Protein AF-A0A7C0Y155-F1 (afdb_monomer_lite)

Foldseek 3Di:
DVVVVVVVVVVPPPPPDPPDPPADDPLVLVVCVLAVADAEDFDFFPDLLSVLVSVLVVLLSVQRYHHDQQAYEYTEALVGGVVCVVCVVVVVDDRVSLQAQYWDDDPRYIYGGHHSVHSVVVVVSSVVPDDDDPVVVVVVVVCVVVVVVVVCVVCVVPVVCVVVVVVVVVVVVVVVVVPVPPPQPPLVVLSVLCSCLSSVHPPDPSSVVSVVVCVVPPDHCVSVVVND

Organism: Thermococcus litoralis (NCBI:txid2265)

pLDDT: mean 70.91, std 18.96, range [29.98, 97.25]

Sequence (228 aa):
MKKFLIIMLFLMLPLASASQLEFYPNKNAFEEFLSDGRTYYVISGESEYSQAWGWYVDEKLSRFKDRGSEVLVLVGNVYDNPEMKKLWNLTGLPPEVSLKPSIIVLNEVVFFTGDEKSIYLIEKAFSPYYRFRSGEIYILLSVGIFLPLFFAFLFSRHGTYAHFFYLLVVSLFALWILNSIPFTIEESFLRTTFQNALLGSKDSLLSFALSSYFHLYSPTEEALLVLH

Secondary structure (DSSP, 8-state):
-HHHHHHHHHTTS--------S-EE-HHHHHHHHHS---EEEEE-SSHHHHHHHHHHHHHHTTTS-BSSSEEEEEE-TTT-HHHHHHGGGGT--GGGGGS-EEEEETTEEEEE--TTTGGGGGGGTGGG----HHHHHHHHHHHHHHHHHHHHHHHT-GGGHHHHHHHHHHHHHHHHHTTS-----HHHHHHHHHHHHTT--SSHHHHHHHHHHHHS---HHHHHTT-

Structure (mmCIF, N/CA/C/O backbone):
data_AF-A0A7C0Y155-F1
#
_entry.id   AF-A0A7C0Y155-F1
#
loop_
_atom_site.group_PDB
_atom_site.id
_atom_site.type_symbol
_atom_site.label_atom_id
_atom_site.label_alt_id
_atom_site.label_comp_id
_atom_site.label_asym_id
_atom_site.label_entity_id
_atom_site.label_seq_id
_atom_site.pdbx_PDB_ins_code
_atom_site.Cartn_x
_atom_site.Cartn_y
_atom_site.Cartn_z
_atom_site.occupancy
_atom_site.B_iso_or_equiv
_atom_site.auth_seq_id
_atom_site.auth_comp_id
_atom_site.auth_asym_id
_atom_site.auth_atom_id
_atom_site.pdbx_PDB_model_num
ATOM 1 N N . MET A 1 1 ? -25.753 -24.969 40.602 1.00 45.19 1 MET A N 1
ATOM 2 C CA . MET A 1 1 ? -24.815 -25.319 39.506 1.00 45.19 1 MET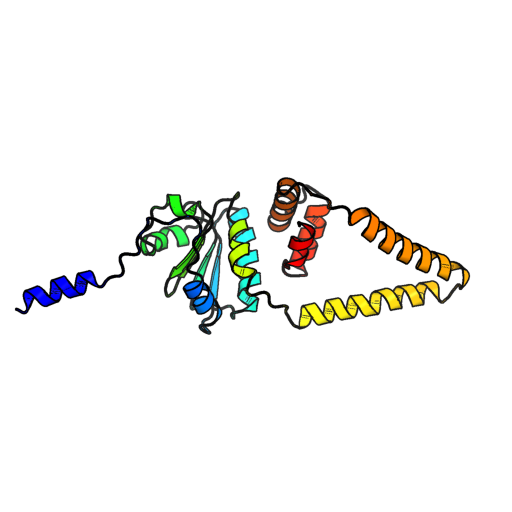 A CA 1
ATOM 3 C C . MET A 1 1 ? -25.004 -24.510 38.215 1.00 45.19 1 MET A C 1
ATOM 5 O O . MET A 1 1 ? -24.023 -24.319 37.520 1.00 45.19 1 MET A O 1
ATOM 9 N N . LYS A 1 2 ? -26.185 -23.942 37.902 1.00 45.41 2 LYS A N 1
ATOM 10 C CA . LYS A 1 2 ? -26.381 -23.119 36.681 1.00 45.41 2 LYS A CA 1
ATOM 11 C C . LYS A 1 2 ? -25.655 -21.756 36.669 1.00 45.41 2 LYS A C 1
ATOM 13 O O . LYS A 1 2 ? -25.303 -21.275 35.604 1.00 45.41 2 LYS A O 1
ATOM 18 N N . LYS A 1 3 ? -25.377 -21.152 37.835 1.00 46.12 3 LYS A N 1
ATOM 19 C CA . LYS A 1 3 ? -24.685 -19.846 37.926 1.00 46.12 3 LYS A CA 1
ATOM 20 C C . LYS A 1 3 ? -23.166 -19.915 37.696 1.00 46.12 3 LYS A C 1
ATOM 22 O O . LYS A 1 3 ? -22.572 -18.911 37.336 1.00 46.12 3 LYS A O 1
ATOM 27 N N . PHE A 1 4 ? -22.556 -21.093 37.851 1.00 48.94 4 PHE A N 1
ATOM 28 C CA . PHE A 1 4 ? -21.117 -21.285 37.621 1.00 48.94 4 PHE A CA 1
ATOM 29 C C . PHE A 1 4 ? -20.768 -21.398 36.129 1.00 48.94 4 PHE A C 1
ATOM 31 O O . PHE A 1 4 ? -19.675 -21.032 35.714 1.00 48.94 4 PHE A O 1
ATOM 38 N N . LEU A 1 5 ? -21.725 -21.846 35.311 1.00 46.00 5 LEU A N 1
ATOM 39 C CA . LEU A 1 5 ? -21.521 -22.081 33.882 1.00 46.00 5 LEU A CA 1
ATOM 40 C C . LEU A 1 5 ? -21.518 -20.775 33.064 1.00 46.00 5 LEU A C 1
ATOM 42 O O . LEU A 1 5 ? -20.860 -20.695 32.036 1.00 46.00 5 LEU A O 1
ATOM 46 N N . ILE A 1 6 ? -22.184 -19.725 33.561 1.00 52.91 6 ILE A N 1
ATOM 47 C CA . ILE A 1 6 ? -22.239 -18.406 32.905 1.00 52.91 6 ILE A CA 1
ATOM 48 C C . ILE A 1 6 ? -20.932 -17.622 33.109 1.00 52.91 6 ILE A C 1
ATOM 50 O O . ILE A 1 6 ? -20.483 -16.935 32.198 1.00 52.91 6 ILE A O 1
ATOM 54 N N . ILE A 1 7 ? -20.279 -17.768 34.267 1.00 49.78 7 ILE A N 1
ATOM 55 C CA . ILE A 1 7 ? -18.991 -17.107 34.548 1.00 49.78 7 ILE A CA 1
ATOM 56 C C . ILE A 1 7 ? -17.854 -17.765 33.753 1.00 49.78 7 ILE A C 1
ATOM 58 O O . ILE A 1 7 ? -16.959 -17.075 33.276 1.00 49.78 7 ILE A O 1
ATOM 62 N N . MET A 1 8 ? -17.918 -19.083 33.533 1.00 45.25 8 MET A N 1
ATOM 63 C CA . MET A 1 8 ? -16.922 -19.782 32.718 1.00 45.25 8 MET A CA 1
ATOM 64 C C . MET A 1 8 ? -17.053 -19.464 31.214 1.00 45.25 8 MET A C 1
ATOM 66 O O . MET A 1 8 ? -16.053 -19.469 30.502 1.00 45.25 8 MET A O 1
ATOM 70 N N . LEU A 1 9 ? -18.257 -19.119 30.737 1.00 42.84 9 LEU A N 1
ATOM 71 C CA . LEU A 1 9 ? -18.494 -18.735 29.340 1.00 42.84 9 LEU A CA 1
ATOM 72 C C . LEU A 1 9 ? -17.942 -17.333 29.005 1.00 42.84 9 LEU A C 1
ATOM 74 O O . LEU A 1 9 ? -17.545 -17.093 27.871 1.00 42.84 9 LEU A O 1
ATOM 78 N N . PHE A 1 10 ? -17.836 -16.433 29.992 1.00 43.81 10 PHE A N 1
ATOM 79 C CA . PHE A 1 10 ? -17.205 -15.113 29.820 1.00 43.81 10 PHE A CA 1
ATOM 80 C C . PHE A 1 10 ? -15.666 -15.146 29.853 1.00 43.81 10 PHE A C 1
ATOM 82 O O . PHE A 1 10 ? -15.026 -14.191 29.423 1.00 43.81 10 PHE A O 1
ATOM 89 N N . LEU A 1 11 ? -15.067 -16.250 30.313 1.00 43.50 11 LEU A N 1
ATOM 90 C CA . LEU A 1 11 ? -13.612 -16.463 30.368 1.00 43.50 11 LEU A CA 1
ATOM 91 C C . LEU A 1 11 ? -13.034 -17.121 29.102 1.00 43.50 11 LEU A C 1
ATOM 93 O O . LEU A 1 11 ? -11.832 -17.351 29.030 1.00 43.50 11 LEU A O 1
ATOM 97 N N . MET A 1 12 ? -13.880 -17.411 28.109 1.00 36.62 12 MET A N 1
ATOM 98 C CA . MET A 1 12 ? -13.493 -17.938 26.791 1.00 36.62 12 MET A CA 1
ATOM 99 C C . MET A 1 12 ? -13.429 -16.853 25.704 1.00 36.62 12 MET A C 1
ATOM 101 O O . MET A 1 12 ? -13.212 -17.167 24.536 1.00 36.62 12 MET A O 1
ATOM 105 N N . LEU A 1 13 ? -13.596 -15.575 26.064 1.00 40.59 13 LEU A N 1
ATOM 106 C CA . LEU A 1 13 ? -13.178 -14.487 25.183 1.00 40.59 13 LEU A CA 1
ATOM 107 C C . LEU A 1 13 ? -11.647 -14.522 25.110 1.00 40.59 13 LEU A C 1
ATOM 109 O O . LEU A 1 13 ? -11.009 -14.529 26.166 1.00 40.59 13 LEU A O 1
ATOM 113 N N . PRO A 1 14 ? -11.035 -14.563 23.915 1.00 37.56 14 PRO A N 1
ATOM 114 C CA . PRO A 1 14 ? -9.593 -14.478 23.813 1.00 37.56 14 PRO A CA 1
ATOM 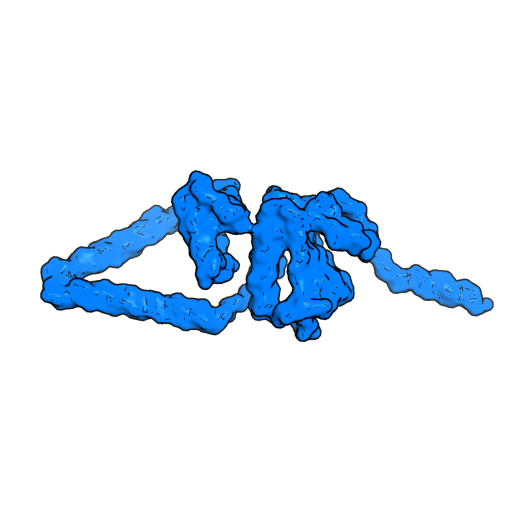115 C C . PRO A 1 14 ? -9.184 -13.098 24.332 1.00 37.56 14 PRO A C 1
ATOM 117 O O . PRO A 1 14 ? -9.344 -12.090 23.648 1.00 37.56 14 PRO A O 1
ATOM 120 N N . LEU A 1 15 ? -8.669 -13.045 25.564 1.00 34.38 15 LEU A N 1
ATOM 121 C CA . LEU A 1 15 ? -7.857 -11.925 26.011 1.00 34.38 15 LEU A CA 1
ATOM 122 C C . LEU A 1 15 ? -6.583 -11.970 25.168 1.00 34.38 15 LEU A C 1
ATOM 124 O O . LEU A 1 15 ? -5.610 -12.636 25.523 1.00 34.38 15 LEU A O 1
ATOM 128 N N . ALA A 1 16 ? -6.625 -11.318 24.007 1.00 37.19 16 ALA A N 1
ATOM 129 C CA . ALA A 1 16 ? -5.446 -11.050 23.208 1.00 37.19 16 ALA A CA 1
ATOM 130 C C . ALA A 1 16 ? -4.465 -10.275 24.098 1.00 37.19 16 ALA A C 1
ATOM 132 O O . ALA A 1 16 ? -4.707 -9.136 24.496 1.00 37.19 16 ALA A O 1
ATOM 133 N N . SER A 1 17 ? -3.403 -10.963 24.506 1.00 33.50 17 SER A N 1
ATOM 134 C CA . SER A 1 17 ? -2.415 -10.449 25.441 1.00 33.50 17 SER A CA 1
ATOM 135 C C . SER A 1 17 ? -1.587 -9.366 24.748 1.00 33.50 17 SER A C 1
ATOM 137 O O . SER A 1 17 ? -0.841 -9.633 23.808 1.00 33.50 17 SER A O 1
ATOM 139 N N . ALA A 1 18 ? -1.744 -8.127 25.209 1.00 41.94 18 ALA A N 1
ATOM 140 C CA . ALA A 1 18 ? -1.172 -6.911 24.634 1.00 41.94 18 ALA A CA 1
ATOM 141 C C . ALA A 1 18 ? 0.311 -6.664 24.999 1.00 41.94 18 ALA A C 1
ATOM 143 O O . ALA A 1 18 ? 0.750 -5.517 25.033 1.00 41.94 18 ALA A O 1
ATOM 144 N N . SER A 1 19 ? 1.105 -7.701 25.299 1.00 30.66 19 SER A N 1
ATOM 145 C CA . SER A 1 19 ? 2.463 -7.527 25.852 1.00 30.66 19 SER A CA 1
ATOM 146 C C . SER A 1 19 ? 3.628 -7.913 24.929 1.00 30.66 19 SER A C 1
ATOM 148 O O . SER A 1 19 ? 4.759 -7.989 25.400 1.00 30.66 19 SER A O 1
ATOM 150 N N . GLN A 1 20 ? 3.403 -8.141 23.634 1.00 29.98 20 GLN A N 1
ATOM 151 C CA . GLN A 1 20 ? 4.473 -8.377 22.648 1.00 29.98 20 GLN A CA 1
ATOM 152 C C . GLN A 1 20 ? 4.175 -7.595 21.362 1.00 29.98 20 GLN A C 1
ATOM 154 O O . GLN A 1 20 ? 3.675 -8.129 20.380 1.00 29.98 20 GLN A O 1
ATOM 159 N N . LEU A 1 21 ? 4.419 -6.285 21.398 1.00 41.06 21 LEU A N 1
ATOM 160 C CA . LEU A 1 21 ? 4.163 -5.350 20.297 1.00 41.06 21 LEU A CA 1
ATOM 161 C C . LEU A 1 21 ? 5.499 -4.916 19.681 1.00 41.06 21 LEU A C 1
ATOM 163 O O . LEU A 1 21 ? 5.958 -3.798 19.905 1.00 41.06 21 LEU A O 1
ATOM 167 N N . GLU A 1 22 ? 6.133 -5.826 18.936 1.00 38.94 22 GLU A N 1
ATOM 168 C CA . GLU A 1 22 ? 7.321 -5.506 18.122 1.00 38.94 22 GLU A CA 1
ATOM 169 C C . GLU A 1 22 ? 7.070 -5.605 16.607 1.00 38.94 22 GLU A C 1
ATOM 171 O O . GLU A 1 22 ? 7.754 -4.933 15.845 1.00 38.94 22 GLU A O 1
ATOM 176 N N . PHE A 1 23 ? 6.032 -6.316 16.154 1.00 44.28 23 PHE A N 1
ATOM 177 C CA . PHE A 1 23 ? 5.522 -6.250 14.778 1.00 44.28 23 PHE A CA 1
ATOM 178 C C . PHE A 1 23 ? 4.156 -6.961 14.724 1.00 44.28 23 PHE A C 1
ATOM 180 O O . PHE A 1 23 ? 4.081 -8.157 14.992 1.00 44.28 23 PHE A O 1
ATOM 187 N N . TYR A 1 24 ? 3.069 -6.238 14.432 1.00 53.84 24 TYR A N 1
ATOM 188 C CA . TYR A 1 24 ? 1.741 -6.810 14.147 1.00 53.84 24 TYR A CA 1
ATOM 189 C C . TYR A 1 24 ? 1.597 -6.854 12.619 1.00 53.84 24 TYR A C 1
ATOM 191 O O . TYR A 1 24 ? 1.420 -5.813 11.994 1.00 53.84 24 TYR A O 1
ATOM 199 N N . PRO A 1 25 ? 1.761 -8.025 11.993 1.00 56.97 25 PRO A N 1
ATOM 200 C CA . PRO A 1 25 ? 0.580 -8.817 11.684 1.00 56.97 25 PRO A CA 1
ATOM 201 C C . PRO A 1 25 ? 0.583 -10.155 12.414 1.00 56.97 25 PRO A C 1
ATOM 203 O O . PRO A 1 25 ? 1.598 -10.848 12.479 1.00 56.97 25 PRO A O 1
ATOM 206 N N . ASN A 1 26 ? -0.602 -10.598 12.839 1.00 70.31 26 ASN A N 1
ATOM 207 C CA . ASN A 1 26 ? -0.852 -12.033 12.899 1.00 70.31 26 ASN A CA 1
ATOM 208 C C . ASN A 1 26 ? -0.801 -12.542 11.451 1.00 70.31 26 ASN A C 1
ATOM 210 O O . ASN A 1 26 ? -1.777 -12.413 10.714 1.00 70.31 26 ASN A O 1
ATOM 214 N N . LYS A 1 27 ? 0.367 -13.048 11.036 1.00 75.69 27 LYS A N 1
ATOM 215 C CA . LYS A 1 27 ? 0.636 -13.478 9.658 1.00 75.69 27 LYS A CA 1
ATOM 216 C C . LYS A 1 27 ? -0.459 -14.405 9.130 1.00 75.69 27 LYS A C 1
ATOM 218 O O . LYS A 1 27 ? -0.922 -14.207 8.016 1.00 75.69 27 LYS A O 1
ATOM 223 N N . ASN A 1 28 ? -0.938 -15.327 9.964 1.00 80.31 28 ASN A N 1
ATOM 224 C CA . ASN A 1 28 ? -1.999 -16.263 9.597 1.00 80.31 28 ASN A CA 1
ATOM 225 C C . ASN A 1 28 ? -3.329 -15.543 9.327 1.00 80.31 28 ASN A C 1
ATOM 227 O O . ASN A 1 28 ? -4.000 -15.854 8.352 1.00 80.31 28 ASN A O 1
ATOM 231 N N . ALA A 1 29 ? -3.693 -14.555 10.151 1.00 83.94 29 ALA A N 1
ATOM 232 C CA . ALA A 1 29 ? -4.915 -13.775 9.941 1.00 83.94 29 ALA A CA 1
ATOM 233 C C . ALA A 1 29 ? -4.835 -12.913 8.671 1.00 83.94 29 ALA A C 1
ATOM 235 O O . ALA A 1 29 ? -5.832 -12.724 7.979 1.00 83.94 29 ALA A O 1
ATOM 236 N N . PHE A 1 30 ? -3.646 -12.400 8.345 1.00 87.69 30 PHE A N 1
ATOM 237 C CA . PHE A 1 30 ? -3.432 -11.663 7.104 1.00 87.69 30 PHE A CA 1
ATOM 238 C C . PHE A 1 30 ? -3.477 -12.579 5.874 1.00 87.69 30 PHE A C 1
ATOM 240 O O . PHE A 1 30 ? -4.131 -12.241 4.894 1.00 87.69 30 PHE A O 1
ATOM 247 N N . GLU A 1 31 ? -2.869 -13.765 5.938 1.00 88.12 31 GLU A N 1
ATOM 248 C CA . GLU A 1 31 ? -2.974 -14.794 4.891 1.00 88.12 31 GLU A CA 1
ATOM 249 C C . GLU A 1 31 ? -4.419 -15.237 4.647 1.00 88.12 31 GLU A C 1
ATOM 251 O O . GLU A 1 31 ? -4.852 -15.358 3.498 1.00 88.12 31 GLU A O 1
ATOM 256 N N . GLU A 1 32 ? -5.178 -15.450 5.721 1.00 87.75 32 GLU A N 1
ATOM 257 C CA . GLU A 1 32 ? -6.599 -15.779 5.649 1.00 87.75 32 GLU A CA 1
ATOM 258 C C . GLU A 1 32 ? -7.380 -14.641 4.988 1.00 87.75 32 GLU A C 1
ATOM 260 O O . GLU A 1 32 ? -8.088 -14.875 4.011 1.00 87.75 32 GLU A O 1
ATOM 265 N N . PHE A 1 33 ? -7.163 -13.393 5.414 1.00 90.56 33 PHE A N 1
ATOM 266 C CA . PHE A 1 33 ? -7.759 -12.228 4.761 1.00 90.56 33 PHE A CA 1
ATOM 267 C C . PHE A 1 33 ? -7.431 -12.168 3.263 1.00 90.56 33 PHE A C 1
ATOM 269 O O . PHE A 1 33 ? -8.322 -11.917 2.456 1.00 90.56 33 PHE A O 1
ATOM 276 N N . LEU A 1 34 ? -6.191 -12.439 2.849 1.00 90.12 34 LEU A N 1
ATOM 277 C CA . LEU A 1 34 ? -5.823 -12.432 1.430 1.00 90.12 34 LEU A CA 1
ATOM 278 C C . LEU A 1 34 ? -6.507 -13.546 0.617 1.00 90.12 34 LEU A C 1
ATOM 280 O O . LEU A 1 34 ? -6.665 -13.387 -0.592 1.00 90.12 34 LEU A O 1
ATOM 284 N N . SER A 1 35 ? -6.928 -14.646 1.248 1.00 89.31 35 SER A N 1
ATOM 285 C CA . SER A 1 35 ? -7.427 -15.854 0.570 1.00 89.31 35 SER A CA 1
ATOM 286 C C . SER A 1 35 ? -8.915 -16.165 0.777 1.00 89.31 35 SER A C 1
ATOM 288 O O . SER A 1 35 ? -9.449 -17.017 0.071 1.00 89.31 35 SER A O 1
ATOM 290 N N . ASP A 1 36 ? -9.613 -15.453 1.666 1.00 88.00 36 ASP A N 1
ATOM 291 C CA . ASP A 1 36 ? -11.009 -15.732 2.055 1.00 88.00 36 ASP A CA 1
ATOM 292 C C . ASP A 1 36 ? -12.080 -15.491 0.963 1.00 88.00 36 ASP A C 1
ATOM 294 O O . ASP A 1 36 ? -13.266 -15.714 1.199 1.00 88.00 36 ASP A O 1
ATOM 298 N N . GLY A 1 37 ? -11.687 -15.028 -0.229 1.00 88.50 37 GLY A N 1
ATOM 299 C CA . GLY A 1 37 ? -12.584 -14.784 -1.365 1.00 88.50 37 GLY A CA 1
ATOM 300 C C . GLY A 1 37 ? -13.513 -13.571 -1.233 1.00 88.50 37 GLY A C 1
ATOM 301 O O . GLY A 1 37 ? -14.218 -13.258 -2.189 1.00 88.50 37 GLY A O 1
ATOM 302 N N . ARG A 1 38 ? -13.505 -12.865 -0.096 1.00 92.69 38 ARG A N 1
ATOM 303 C CA . ARG A 1 38 ? -14.304 -11.650 0.107 1.00 92.69 38 ARG A CA 1
ATOM 304 C C . ARG A 1 38 ? -13.712 -10.462 -0.640 1.00 92.69 38 ARG A C 1
ATOM 306 O O . ARG A 1 38 ? -12.503 -10.376 -0.857 1.00 92.69 38 ARG A O 1
ATOM 313 N N . THR A 1 39 ? -14.568 -9.521 -0.994 1.00 95.31 39 THR A N 1
ATOM 314 C CA . THR A 1 39 ? -14.213 -8.249 -1.620 1.00 95.31 39 THR A CA 1
ATOM 315 C C . THR A 1 39 ? -13.806 -7.201 -0.584 1.00 95.31 39 THR A C 1
ATOM 317 O O . THR A 1 39 ? -14.174 -7.295 0.588 1.00 95.31 39 THR A O 1
ATOM 320 N N . TYR A 1 40 ? -13.048 -6.182 -0.993 1.00 96.56 40 TYR A N 1
ATOM 321 C CA . TYR A 1 40 ? -12.557 -5.147 -0.073 1.00 96.56 40 TYR A CA 1
ATOM 322 C C . TYR A 1 40 ? -12.794 -3.716 -0.578 1.00 96.56 40 TYR A C 1
ATOM 324 O O . TYR A 1 40 ? -12.885 -3.480 -1.783 1.00 96.56 40 TYR A O 1
ATOM 332 N N . TYR A 1 41 ? -12.842 -2.761 0.352 1.00 96.81 41 TYR A N 1
ATOM 333 C CA . TYR A 1 41 ? -12.908 -1.324 0.082 1.00 96.81 41 TYR A CA 1
ATOM 334 C C . TYR A 1 41 ? -11.891 -0.563 0.934 1.00 96.81 41 TYR A C 1
ATOM 336 O O . TYR A 1 41 ? -11.883 -0.731 2.151 1.00 96.81 41 TYR A O 1
ATOM 344 N N . VAL A 1 42 ? -11.057 0.286 0.325 1.00 96.94 42 VAL A N 1
ATOM 345 C CA . VAL A 1 42 ? -10.036 1.064 1.049 1.00 96.94 42 VAL A CA 1
ATOM 346 C C . VAL A 1 42 ? -10.543 2.465 1.392 1.00 96.94 42 VAL A C 1
ATOM 348 O O . VAL A 1 42 ? -11.025 3.188 0.525 1.00 96.94 42 VAL A O 1
ATOM 351 N N . ILE A 1 43 ? -10.373 2.870 2.652 1.00 97.25 43 ILE A N 1
ATOM 352 C CA . ILE A 1 43 ? -10.543 4.245 3.131 1.00 97.25 43 ILE A CA 1
ATOM 353 C C . ILE A 1 43 ? -9.218 4.727 3.720 1.00 97.25 43 ILE A C 1
ATOM 355 O O . ILE A 1 43 ? -8.774 4.265 4.775 1.00 97.25 43 ILE A O 1
ATOM 359 N N . SER A 1 44 ? -8.602 5.691 3.044 1.00 95.81 44 SER A N 1
ATOM 360 C CA . SER A 1 44 ? -7.434 6.418 3.534 1.00 95.81 44 SER A CA 1
ATOM 361 C C . SER A 1 44 ? -7.808 7.499 4.550 1.00 95.81 44 SER A C 1
ATOM 363 O O . SER A 1 44 ? -8.918 8.031 4.526 1.00 95.81 44 SER A O 1
ATOM 365 N N . GLY A 1 45 ? -6.860 7.846 5.419 1.00 93.81 45 GLY A N 1
ATOM 366 C CA . GLY A 1 45 ? -6.918 9.057 6.238 1.00 93.81 45 GLY A CA 1
ATOM 367 C C . GLY A 1 45 ? -6.834 10.349 5.420 1.00 93.81 45 GLY A C 1
ATOM 368 O O . GLY A 1 45 ? -6.654 10.320 4.200 1.00 93.81 45 GLY A O 1
ATOM 369 N N . GLU A 1 46 ? -7.003 11.482 6.098 1.00 93.06 46 GLU A N 1
ATOM 370 C CA . GLU A 1 46 ? -7.089 12.804 5.469 1.00 93.06 46 GLU A CA 1
ATOM 371 C C . GLU A 1 46 ? -5.726 13.341 5.019 1.00 93.06 46 GLU A C 1
ATOM 373 O O . GLU A 1 46 ? -5.652 14.052 4.017 1.00 93.06 46 GLU A O 1
ATOM 378 N N . SER A 1 47 ? -4.648 12.988 5.718 1.00 88.19 47 SER A N 1
ATOM 379 C CA . SER A 1 47 ? -3.290 13.418 5.394 1.00 88.19 47 SER A CA 1
ATOM 380 C C . SER A 1 47 ? -2.791 12.886 4.051 1.00 88.19 47 SER A C 1
ATOM 382 O O . SER A 1 47 ? -3.148 11.793 3.605 1.00 88.19 47 SER A O 1
ATOM 384 N N . GLU A 1 48 ? -1.878 13.637 3.431 1.00 84.44 48 GLU A N 1
ATOM 385 C CA . GLU A 1 48 ? -1.279 13.265 2.146 1.00 84.44 48 GLU A CA 1
ATOM 386 C C . GLU A 1 48 ? -0.588 11.891 2.204 1.00 84.44 48 GLU A C 1
ATOM 388 O O . GLU A 1 48 ? -0.752 11.081 1.290 1.00 84.44 48 GLU A O 1
ATOM 393 N N . TYR A 1 49 ? 0.118 11.569 3.299 1.00 83.81 49 TYR A N 1
ATOM 394 C CA . TYR A 1 49 ? 0.768 10.260 3.429 1.00 83.81 49 TYR A CA 1
ATOM 395 C C . TYR A 1 49 ? -0.257 9.127 3.543 1.00 83.81 49 TYR A C 1
ATOM 397 O O . TYR A 1 49 ? -0.082 8.094 2.900 1.00 83.81 49 TYR A O 1
ATOM 405 N N . SER A 1 50 ? -1.346 9.297 4.298 1.00 88.38 50 SER A N 1
ATOM 406 C CA . SER A 1 50 ? -2.385 8.268 4.398 1.00 88.38 50 SER A CA 1
ATOM 407 C C . SER A 1 50 ? -3.114 8.053 3.078 1.00 88.38 50 SER A C 1
ATOM 409 O O . SER A 1 50 ? -3.466 6.916 2.768 1.00 88.38 50 SER A O 1
ATOM 411 N N . GLN A 1 51 ? -3.315 9.104 2.281 1.00 90.19 51 GLN A N 1
ATOM 412 C CA . GLN A 1 51 ? -3.881 8.994 0.933 1.00 90.19 51 GLN A CA 1
ATOM 413 C C . GLN A 1 51 ? -2.949 8.226 -0.007 1.00 90.19 51 GLN A C 1
ATOM 415 O O . GLN A 1 51 ? -3.376 7.273 -0.661 1.00 90.19 51 GLN A O 1
ATOM 420 N N . ALA A 1 52 ? -1.663 8.581 -0.018 1.00 84.00 52 ALA A N 1
ATOM 421 C CA . ALA A 1 52 ? -0.649 7.904 -0.818 1.00 84.00 52 ALA A CA 1
ATOM 422 C C . ALA A 1 52 ? -0.531 6.412 -0.459 1.00 84.00 52 ALA A C 1
ATOM 424 O O . ALA A 1 52 ? -0.528 5.546 -1.338 1.00 84.00 52 ALA A O 1
ATOM 425 N N . TRP A 1 53 ? -0.505 6.093 0.838 1.00 87.50 53 TRP A N 1
ATOM 426 C CA . TRP A 1 53 ? -0.482 4.709 1.311 1.00 87.50 53 TRP A CA 1
ATOM 427 C C . TRP A 1 53 ? -1.807 3.985 1.097 1.00 87.50 53 TRP A C 1
ATOM 429 O O . TRP A 1 53 ? -1.796 2.789 0.821 1.00 87.50 53 TRP A O 1
ATOM 439 N N . GLY A 1 54 ? -2.938 4.686 1.158 1.00 91.50 54 GLY A N 1
ATOM 440 C CA . GLY A 1 54 ? -4.242 4.138 0.796 1.00 91.50 54 GLY A CA 1
ATOM 441 C C . GLY A 1 54 ? -4.265 3.651 -0.646 1.00 91.50 54 GLY A C 1
ATOM 442 O O . GLY A 1 54 ? -4.661 2.517 -0.908 1.00 91.50 54 GLY A O 1
ATOM 443 N N . TRP A 1 55 ? -3.755 4.468 -1.567 1.00 87.38 55 TRP A N 1
ATOM 444 C CA . TRP A 1 55 ? -3.624 4.080 -2.966 1.00 87.38 55 TRP A CA 1
ATOM 445 C C . TRP A 1 55 ? -2.662 2.901 -3.160 1.00 87.38 55 TRP A C 1
ATOM 447 O O . TRP A 1 55 ? -3.008 1.937 -3.841 1.00 87.38 55 TRP A O 1
ATOM 457 N N . TYR A 1 56 ? -1.493 2.921 -2.510 1.00 85.62 56 TYR A N 1
ATOM 458 C CA . TYR A 1 56 ? -0.548 1.801 -2.556 1.00 85.62 56 TYR A CA 1
ATOM 459 C C . TYR A 1 56 ? -1.177 0.489 -2.062 1.00 85.62 56 TYR A C 1
ATOM 461 O O . TYR A 1 56 ? -1.069 -0.543 -2.725 1.00 85.62 56 TYR A O 1
ATOM 469 N N . VAL A 1 57 ? -1.842 0.522 -0.903 1.00 90.88 57 VAL A N 1
ATOM 470 C CA . VAL A 1 57 ? -2.488 -0.652 -0.302 1.00 90.88 57 VAL A CA 1
ATOM 471 C C . VAL A 1 57 ? -3.606 -1.166 -1.203 1.00 90.88 57 VAL A C 1
ATOM 473 O O . VAL A 1 57 ? -3.687 -2.373 -1.416 1.00 90.88 57 VAL A O 1
ATOM 476 N N . ASP A 1 58 ? -4.426 -0.282 -1.774 1.00 92.50 58 ASP A N 1
ATOM 477 C CA . ASP A 1 58 ? -5.463 -0.669 -2.732 1.00 92.50 58 ASP A CA 1
ATOM 478 C C . ASP A 1 58 ? -4.868 -1.370 -3.961 1.00 92.50 58 ASP A C 1
ATOM 480 O O . ASP A 1 58 ? -5.284 -2.471 -4.320 1.00 92.50 58 ASP A O 1
ATOM 484 N N . GLU A 1 59 ? -3.833 -0.795 -4.570 1.00 84.25 59 GLU A N 1
ATOM 485 C CA . GLU A 1 59 ? -3.167 -1.404 -5.722 1.00 84.25 59 GLU A CA 1
ATOM 486 C C . GLU A 1 59 ? -2.556 -2.772 -5.385 1.00 84.25 59 GLU A C 1
ATOM 488 O O . GLU A 1 59 ? -2.695 -3.718 -6.167 1.00 84.25 59 GLU A O 1
ATOM 493 N N . LYS A 1 60 ? -1.940 -2.930 -4.207 1.00 84.75 60 LYS A N 1
ATOM 494 C CA . LYS A 1 60 ? -1.405 -4.227 -3.765 1.00 84.75 60 LYS A CA 1
ATOM 495 C C . LYS A 1 60 ? -2.508 -5.249 -3.506 1.00 84.75 60 LYS A C 1
ATOM 497 O O . LYS A 1 60 ? -2.390 -6.382 -3.969 1.00 84.75 60 LYS A O 1
ATOM 502 N N . LEU A 1 61 ? -3.576 -4.875 -2.804 1.00 90.19 61 LEU A N 1
ATOM 503 C CA . LEU A 1 61 ? -4.681 -5.783 -2.479 1.00 90.19 61 LEU A CA 1
ATOM 504 C C . LEU A 1 61 ? -5.444 -6.243 -3.720 1.00 90.19 61 LEU A C 1
ATOM 506 O O . LEU A 1 61 ? -5.823 -7.414 -3.787 1.00 90.19 61 LEU A O 1
ATOM 510 N N . SER A 1 62 ? -5.566 -5.384 -4.735 1.00 89.12 62 SER A N 1
ATOM 511 C CA . SER A 1 62 ? -6.238 -5.704 -6.002 1.00 89.12 62 SER A CA 1
ATOM 512 C C . SER A 1 62 ? -5.618 -6.892 -6.757 1.00 89.12 62 SER A C 1
ATOM 514 O O . SER A 1 62 ? -6.232 -7.458 -7.661 1.00 89.12 62 SER A O 1
ATOM 516 N N . ARG A 1 63 ? -4.394 -7.298 -6.389 1.00 83.19 63 ARG A N 1
ATOM 517 C CA . ARG A 1 63 ? -3.702 -8.475 -6.941 1.00 83.19 63 ARG A CA 1
ATOM 518 C C . ARG A 1 63 ? -4.158 -9.796 -6.320 1.00 83.19 63 ARG A C 1
ATOM 520 O O . ARG A 1 63 ? -3.913 -10.856 -6.897 1.00 83.19 63 ARG A O 1
ATOM 527 N N . PHE A 1 64 ? -4.776 -9.740 -5.144 1.00 85.81 64 PHE A N 1
ATOM 528 C CA . PHE A 1 64 ? -5.190 -10.907 -4.362 1.00 85.81 64 PHE A CA 1
ATOM 529 C C . PHE A 1 64 ? -6.707 -11.022 -4.248 1.00 85.81 64 PHE A C 1
ATOM 531 O O . PHE A 1 64 ? -7.224 -12.134 -4.169 1.00 85.81 64 PHE A O 1
ATOM 538 N N . LYS A 1 65 ? -7.406 -9.885 -4.227 1.00 90.88 65 LYS A N 1
ATOM 539 C CA . LYS A 1 65 ? -8.836 -9.790 -3.942 1.00 90.88 65 LYS A CA 1
ATOM 540 C C . LYS A 1 65 ? -9.497 -8.804 -4.897 1.00 90.88 65 LYS A C 1
ATOM 542 O O . LYS A 1 65 ? -8.871 -7.836 -5.324 1.00 90.88 65 LYS A O 1
ATOM 547 N N . ASP A 1 66 ? -10.776 -9.018 -5.178 1.00 91.75 66 ASP A N 1
ATOM 548 C CA . ASP A 1 66 ? -11.568 -8.074 -5.961 1.00 91.75 66 ASP A CA 1
ATOM 549 C C . ASP A 1 66 ? -12.018 -6.883 -5.100 1.00 91.75 66 ASP A C 1
ATOM 551 O O . ASP A 1 66 ? -12.329 -7.017 -3.910 1.00 91.75 66 ASP A O 1
ATOM 555 N N . ARG A 1 67 ? -12.075 -5.697 -5.713 1.00 94.31 67 ARG A N 1
ATOM 556 C CA . ARG A 1 67 ? -12.633 -4.491 -5.084 1.00 94.31 67 ARG A CA 1
ATOM 557 C C . ARG A 1 67 ? -14.155 -4.644 -4.935 1.00 94.31 67 ARG A C 1
ATOM 559 O O . ARG A 1 67 ? -14.829 -5.051 -5.879 1.00 94.31 67 ARG A O 1
ATOM 566 N N . GLY A 1 68 ? -14.700 -4.289 -3.775 1.00 93.38 68 GLY A N 1
ATOM 567 C CA . GLY A 1 68 ? -16.127 -4.372 -3.445 1.00 93.38 68 GLY A CA 1
ATOM 568 C C . GLY A 1 68 ? -16.429 -3.679 -2.120 1.00 93.38 68 GLY A C 1
ATOM 569 O O . GLY A 1 68 ? -15.940 -2.577 -1.910 1.00 93.38 68 GLY A O 1
ATOM 570 N N . SER A 1 69 ? -17.250 -4.270 -1.247 1.00 92.75 69 SER A N 1
ATOM 571 C CA . SER A 1 69 ? -17.702 -3.604 -0.008 1.00 92.75 69 SER A CA 1
ATOM 572 C C . SER A 1 69 ? -17.856 -4.527 1.205 1.00 92.75 69 SER A C 1
ATOM 574 O O . SER A 1 69 ? -18.488 -4.132 2.181 1.00 92.75 69 SER A O 1
ATOM 576 N N . GLU A 1 70 ? -17.342 -5.758 1.150 1.00 92.75 70 GLU A N 1
ATOM 577 C CA . GLU A 1 70 ? -17.519 -6.738 2.235 1.00 92.75 70 GLU A CA 1
ATOM 578 C C . GLU A 1 70 ? -16.520 -6.551 3.382 1.00 92.75 70 GLU A C 1
ATOM 580 O O . GLU A 1 70 ? -16.884 -6.737 4.541 1.00 92.75 70 GLU A O 1
ATOM 585 N N . VAL A 1 71 ? -15.273 -6.177 3.077 1.00 94.56 71 VAL A N 1
ATOM 586 C CA . VAL A 1 71 ? -14.237 -5.894 4.078 1.00 94.56 71 VAL A CA 1
ATOM 587 C C . VAL A 1 71 ? -13.761 -4.454 3.957 1.00 94.56 71 VAL A C 1
ATOM 589 O O . VAL A 1 71 ? -13.317 -4.014 2.896 1.00 94.56 71 VAL A O 1
ATOM 592 N N . LEU A 1 72 ? -13.808 -3.725 5.067 1.00 96.69 72 LEU A N 1
ATOM 593 C CA . LEU A 1 72 ? -13.340 -2.350 5.135 1.00 96.69 72 LEU A CA 1
ATOM 594 C C . LEU A 1 72 ? -11.846 -2.303 5.463 1.00 96.69 72 LEU A C 1
ATOM 596 O O . LEU A 1 72 ? -11.421 -2.781 6.508 1.00 96.69 72 LEU A O 1
ATOM 600 N N . VAL A 1 73 ? -11.040 -1.696 4.603 1.00 97.06 73 VAL A N 1
ATOM 601 C CA . VAL A 1 73 ? -9.595 -1.547 4.790 1.00 97.06 73 VAL A CA 1
ATOM 602 C C . VAL A 1 73 ? -9.287 -0.092 5.119 1.00 97.06 73 VAL A C 1
ATOM 604 O O . VAL A 1 73 ? -9.481 0.795 4.296 1.00 97.06 73 VAL A O 1
ATOM 607 N N . LEU A 1 74 ? -8.813 0.171 6.329 1.00 97.25 74 LEU A N 1
ATOM 608 C CA . LEU A 1 74 ? -8.548 1.514 6.836 1.00 97.25 74 LEU A CA 1
ATOM 609 C C . LEU A 1 74 ? -7.046 1.765 6.859 1.00 97.25 74 LEU A C 1
ATOM 611 O O . LEU A 1 74 ? -6.317 1.017 7.506 1.00 97.25 74 LEU A O 1
ATOM 615 N N . VAL A 1 75 ? -6.588 2.820 6.187 1.00 96.38 75 VAL A N 1
ATOM 616 C CA . VAL A 1 75 ? -5.159 3.155 6.071 1.00 96.38 75 VAL A CA 1
ATOM 617 C C . VAL A 1 75 ? -4.879 4.505 6.732 1.00 96.38 75 VAL A C 1
ATOM 619 O O . VAL A 1 75 ? -5.626 5.462 6.514 1.00 96.38 75 VAL A O 1
ATOM 622 N N . GLY A 1 76 ? -3.831 4.581 7.557 1.00 94.25 76 GLY A N 1
ATOM 623 C CA . GLY A 1 76 ? -3.417 5.797 8.269 1.00 94.25 76 GLY A CA 1
ATOM 624 C C . GLY A 1 76 ? -3.293 5.573 9.775 1.00 94.25 76 GLY A C 1
ATOM 625 O O . GLY A 1 76 ? -2.761 4.564 10.212 1.00 94.25 76 GLY A O 1
ATOM 626 N N . ASN A 1 77 ? -3.794 6.489 10.599 1.00 94.75 77 ASN A N 1
ATOM 627 C CA . ASN A 1 77 ? -3.882 6.286 12.050 1.00 94.75 77 ASN A CA 1
ATOM 628 C C . ASN A 1 77 ? -5.154 6.920 12.626 1.00 94.75 77 ASN A C 1
ATOM 630 O O . ASN A 1 77 ? -5.895 7.611 11.929 1.00 94.75 77 ASN A O 1
ATOM 634 N N . VAL A 1 78 ? -5.414 6.693 13.915 1.00 95.81 78 VAL A N 1
ATOM 635 C CA . VAL A 1 78 ? -6.645 7.131 14.603 1.00 95.81 78 VAL A CA 1
ATOM 636 C C . VAL A 1 78 ? -6.813 8.651 14.629 1.00 95.81 78 VAL A C 1
ATOM 638 O O . VAL A 1 78 ? -7.933 9.151 14.737 1.00 95.81 78 VAL A O 1
ATOM 641 N N . TYR A 1 79 ? -5.715 9.398 14.557 1.00 95.06 79 TYR A N 1
ATOM 642 C CA . TYR A 1 79 ? -5.752 10.857 14.587 1.00 95.06 79 TYR A CA 1
ATOM 643 C C . TYR A 1 79 ? -6.051 11.458 13.211 1.00 95.06 79 TYR A C 1
ATOM 645 O O . TYR A 1 79 ? -6.520 12.589 13.146 1.00 95.06 79 TYR A O 1
ATOM 653 N N . ASP A 1 80 ? -5.820 10.690 12.147 1.00 94.44 80 ASP A N 1
ATOM 654 C CA . ASP A 1 80 ? -5.887 11.140 10.758 1.00 94.44 80 ASP A CA 1
ATOM 655 C C . ASP A 1 80 ? -7.041 10.523 9.952 1.00 94.44 80 ASP A C 1
ATOM 657 O O . ASP A 1 80 ? -7.525 11.107 8.988 1.00 94.44 80 ASP A O 1
ATOM 661 N N . ASN A 1 81 ? -7.502 9.331 10.328 1.00 96.31 81 ASN A N 1
ATOM 662 C CA . ASN A 1 81 ? -8.571 8.621 9.636 1.00 96.31 81 ASN A CA 1
ATOM 663 C C . ASN A 1 81 ? -9.837 8.590 10.521 1.00 96.31 81 ASN A C 1
ATOM 665 O O . ASN A 1 81 ? -9.887 7.837 11.503 1.00 96.31 81 ASN A O 1
ATOM 669 N N . PRO A 1 82 ? -10.880 9.388 10.202 1.00 95.81 82 PRO A N 1
ATOM 670 C CA . PRO A 1 82 ? -12.095 9.467 11.014 1.00 95.81 82 PRO A CA 1
ATOM 671 C C . PRO A 1 82 ? -12.834 8.133 11.157 1.00 95.81 82 PRO A C 1
ATOM 673 O O . PRO A 1 82 ? -13.393 7.854 12.219 1.00 95.81 82 PRO A O 1
ATOM 676 N N . GLU A 1 83 ? -12.830 7.294 10.118 1.00 96.38 83 GLU A N 1
ATOM 677 C CA . GLU A 1 83 ? -13.451 5.966 10.170 1.00 96.38 83 GLU A CA 1
ATOM 678 C C . GLU A 1 83 ? -12.640 5.010 11.044 1.00 96.38 83 GLU A C 1
ATOM 680 O O . GLU A 1 83 ? -13.202 4.306 11.888 1.00 96.38 83 GLU A O 1
ATOM 685 N N . MET A 1 84 ? -11.309 5.069 10.949 1.00 96.06 84 MET A N 1
ATOM 686 C CA . MET A 1 84 ? -10.428 4.343 11.861 1.00 96.06 84 MET A CA 1
ATOM 687 C C . MET A 1 84 ? -10.706 4.730 13.306 1.00 96.06 84 MET A C 1
ATOM 689 O O . MET A 1 84 ? -10.860 3.848 14.142 1.00 96.06 84 MET A O 1
ATOM 693 N N . LYS A 1 85 ? -10.862 6.022 13.606 1.00 95.94 85 LYS A N 1
ATOM 694 C CA . LYS A 1 85 ? -11.172 6.499 14.959 1.00 95.94 85 LYS A CA 1
ATOM 695 C C . LYS A 1 85 ? -12.472 5.929 15.521 1.00 95.94 85 LYS A C 1
ATOM 697 O O . LYS A 1 85 ? -12.518 5.584 16.700 1.00 95.94 85 LYS A O 1
ATOM 702 N N . LYS A 1 86 ? -13.521 5.820 14.701 1.00 95.81 86 LYS A N 1
ATOM 703 C CA . LYS A 1 86 ? -14.812 5.242 15.117 1.00 95.81 86 LYS A CA 1
ATOM 704 C C . LYS A 1 86 ? -14.688 3.752 15.433 1.00 95.81 86 LYS A C 1
ATOM 706 O O . LYS A 1 86 ? -15.287 3.280 16.397 1.00 95.81 86 LYS A O 1
ATOM 711 N N . LEU A 1 87 ? -13.912 3.029 14.629 1.00 94.56 87 LEU A N 1
ATOM 712 C CA . LEU A 1 87 ? -13.800 1.571 14.688 1.00 94.56 87 LEU A CA 1
ATOM 713 C C . LEU A 1 87 ? -12.622 1.083 15.546 1.00 94.56 87 LEU A C 1
ATOM 715 O O . LEU A 1 87 ? -12.559 -0.099 15.876 1.00 94.56 87 LEU A O 1
ATOM 719 N N . TRP A 1 88 ? -11.725 1.974 15.978 1.00 93.81 88 TRP A N 1
ATOM 720 C CA . TRP A 1 88 ? -10.507 1.621 16.715 1.00 93.81 88 TRP A CA 1
ATOM 721 C C . TRP A 1 88 ? -10.782 0.882 18.022 1.00 93.81 88 TRP A C 1
ATOM 723 O O . TRP A 1 88 ? -10.043 -0.031 18.384 1.00 93.81 88 TRP A O 1
ATOM 733 N N . ASN A 1 89 ? -11.881 1.217 18.701 1.00 92.06 89 ASN A N 1
ATOM 734 C CA . ASN A 1 89 ? -12.274 0.568 19.952 1.00 92.06 89 ASN A CA 1
ATOM 735 C C . ASN A 1 89 ? -12.479 -0.952 19.802 1.00 92.06 89 ASN A C 1
ATOM 737 O O . ASN A 1 89 ? -12.363 -1.670 20.791 1.00 92.06 89 ASN A O 1
ATOM 741 N N . LEU A 1 90 ? -12.727 -1.454 18.583 1.00 89.00 90 LEU A N 1
ATOM 742 C CA . LEU A 1 90 ? -12.821 -2.890 18.298 1.00 89.00 90 LEU A CA 1
ATOM 743 C C . LEU A 1 90 ? -11.492 -3.628 18.507 1.00 89.00 90 LEU A C 1
ATOM 745 O O . LEU A 1 90 ? -11.497 -4.822 18.791 1.00 89.00 90 LEU A O 1
ATOM 749 N N . THR A 1 91 ? -10.360 -2.931 18.387 1.00 86.88 91 THR A N 1
ATOM 750 C CA . THR A 1 91 ? -9.026 -3.515 18.592 1.00 86.88 91 THR A CA 1
ATOM 751 C C . THR A 1 91 ? -8.713 -3.763 20.070 1.00 86.88 91 THR A C 1
ATOM 753 O O . THR A 1 91 ? -7.842 -4.569 20.385 1.00 86.88 91 THR A O 1
ATOM 756 N N . GLY A 1 92 ? -9.391 -3.059 20.988 1.00 87.50 92 GLY A N 1
ATOM 757 C CA . GLY A 1 92 ? -9.051 -3.043 22.414 1.00 87.50 92 GLY A CA 1
ATOM 758 C C . GLY A 1 92 ? -7.712 -2.363 22.738 1.00 87.50 92 GLY A C 1
ATOM 759 O O . GLY A 1 92 ? -7.256 -2.442 23.879 1.00 87.50 92 GLY A O 1
ATOM 760 N N . LEU A 1 93 ? -7.074 -1.707 21.761 1.00 88.06 93 LEU A N 1
ATOM 761 C CA . LEU A 1 93 ? -5.764 -1.078 21.906 1.00 88.06 93 LEU A CA 1
ATOM 762 C C . LEU A 1 93 ? -5.877 0.434 22.155 1.00 88.06 93 LEU A C 1
ATOM 764 O O . LEU A 1 93 ? -6.798 1.086 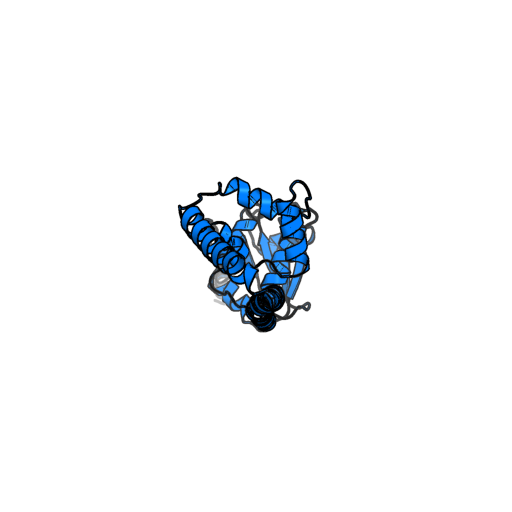21.655 1.00 88.06 93 LEU A O 1
ATOM 768 N N . PRO A 1 94 ? -4.916 1.030 22.880 1.00 90.88 94 PRO A N 1
ATOM 769 C CA . PRO A 1 94 ? -4.858 2.478 23.034 1.00 90.88 94 PRO A CA 1
ATOM 770 C C . PRO A 1 94 ? -4.592 3.184 21.682 1.00 90.88 94 PRO A C 1
ATOM 772 O O . PRO A 1 94 ? -3.861 2.633 20.850 1.00 90.88 94 PRO A O 1
ATOM 775 N N . PRO A 1 95 ? -5.167 4.380 21.425 1.00 91.81 95 PRO A N 1
ATOM 776 C CA . PRO A 1 95 ? -5.005 5.119 20.164 1.00 91.81 95 PRO A CA 1
ATOM 777 C C . PRO A 1 95 ? -3.553 5.364 19.749 1.00 91.81 95 PRO A C 1
ATOM 779 O O . PRO A 1 95 ? -3.240 5.368 18.560 1.00 91.81 95 PRO A O 1
ATOM 782 N N . GLU A 1 96 ? -2.649 5.509 20.715 1.00 91.94 96 GLU A N 1
ATOM 783 C CA . GLU A 1 96 ? -1.225 5.767 20.494 1.00 91.94 96 GLU A CA 1
ATOM 784 C C . GLU A 1 96 ? -0.539 4.611 19.751 1.00 91.94 96 GLU A C 1
ATOM 786 O O . GLU A 1 96 ? 0.467 4.813 19.071 1.00 91.94 96 GLU A O 1
ATOM 791 N N . VAL A 1 97 ? -1.092 3.394 19.831 1.00 89.94 97 VAL A N 1
ATOM 792 C CA . VAL A 1 97 ? -0.576 2.225 19.102 1.00 89.94 97 VAL A CA 1
ATOM 793 C C . VAL A 1 97 ? -0.805 2.361 17.598 1.00 89.94 97 VAL A C 1
ATOM 795 O O . VAL A 1 97 ? 0.001 1.848 16.829 1.00 89.94 97 VAL A O 1
ATOM 798 N N . SER A 1 98 ? -1.820 3.114 17.162 1.00 90.69 98 SER A N 1
ATOM 799 C CA . SER A 1 98 ? -2.075 3.352 15.733 1.00 90.69 98 SER A CA 1
ATOM 800 C C . SER A 1 98 ? -0.975 4.159 15.033 1.00 90.69 98 SER A C 1
ATOM 802 O O . SER A 1 98 ? -0.900 4.159 13.810 1.00 90.69 98 SER A O 1
ATOM 804 N N . LEU A 1 99 ? -0.094 4.827 15.784 1.00 90.69 99 LEU A N 1
ATOM 805 C CA . LEU A 1 99 ? 1.068 5.521 15.220 1.00 90.69 99 LEU A CA 1
ATOM 806 C C . LEU A 1 99 ? 2.191 4.557 14.826 1.00 90.69 99 LEU A C 1
ATOM 808 O O . LEU A 1 99 ? 3.103 4.936 14.096 1.00 90.69 99 LEU A O 1
ATOM 812 N N . LYS A 1 100 ? 2.151 3.315 15.317 1.00 88.88 100 LYS A N 1
ATOM 813 C CA . LYS A 1 100 ? 3.131 2.286 14.978 1.00 88.88 100 LYS A CA 1
ATOM 814 C C . LYS A 1 100 ? 2.696 1.527 13.721 1.00 88.88 100 LYS A C 1
ATOM 816 O O . LYS A 1 100 ? 1.496 1.322 13.519 1.00 88.88 100 LYS A O 1
ATOM 821 N N . PRO A 1 101 ? 3.656 1.062 12.903 1.00 86.50 101 PRO A N 1
ATOM 822 C CA . PRO A 1 101 ? 3.357 0.282 11.715 1.00 86.50 101 PRO A CA 1
ATOM 823 C C . PRO A 1 101 ? 2.755 -1.058 12.120 1.00 86.50 101 PRO A C 1
ATOM 825 O O . PRO A 1 101 ? 3.395 -1.837 12.832 1.00 86.50 101 PRO A O 1
ATOM 828 N N . SER A 1 102 ? 1.511 -1.324 11.731 1.00 86.62 102 SER A N 1
ATOM 829 C CA . SER A 1 102 ? 0.836 -2.584 12.053 1.00 86.62 102 SER A CA 1
ATOM 830 C C . SER A 1 102 ? -0.290 -2.900 11.075 1.00 86.62 102 SER A C 1
ATOM 832 O O . SER A 1 102 ? -0.900 -2.008 10.494 1.00 86.62 102 SER A O 1
ATOM 834 N N . ILE A 1 103 ? -0.579 -4.189 10.921 1.00 89.75 103 ILE A N 1
ATOM 835 C CA . ILE A 1 103 ? -1.739 -4.699 10.199 1.00 89.75 103 ILE A CA 1
ATOM 836 C C . ILE A 1 103 ? -2.593 -5.492 11.184 1.00 89.75 103 ILE A C 1
ATOM 838 O O . ILE A 1 103 ? -2.166 -6.525 11.711 1.00 89.75 103 ILE A O 1
ATOM 842 N N . ILE A 1 104 ? -3.799 -5.001 11.446 1.00 89.88 104 ILE A N 1
ATOM 843 C CA . ILE A 1 104 ? -4.750 -5.618 12.371 1.00 89.88 104 ILE A CA 1
ATOM 844 C C . ILE A 1 104 ? -5.944 -6.096 11.557 1.00 89.88 104 ILE A C 1
ATOM 846 O O . ILE A 1 104 ? -6.708 -5.286 11.043 1.00 89.88 104 ILE A O 1
ATOM 850 N N . VAL A 1 105 ? -6.101 -7.411 11.446 1.00 89.69 105 VAL A N 1
ATOM 851 C CA . VAL A 1 105 ? -7.236 -8.036 10.758 1.00 89.69 105 VAL A CA 1
ATOM 852 C C . VAL A 1 105 ? -8.302 -8.381 11.792 1.00 89.69 105 VAL A C 1
ATOM 854 O O . VAL A 1 105 ? -8.071 -9.213 12.669 1.00 89.69 105 VAL A O 1
ATOM 857 N N . LEU A 1 106 ? -9.462 -7.740 11.686 1.00 87.06 106 LEU A N 1
ATOM 858 C CA . LEU A 1 106 ? -10.700 -8.113 12.368 1.00 87.06 106 LEU A CA 1
ATOM 859 C C . LEU A 1 106 ? -11.708 -8.610 11.320 1.00 87.06 106 LEU A C 1
ATOM 861 O O . LEU A 1 106 ? -11.547 -8.333 10.134 1.00 87.06 106 LEU A O 1
ATOM 865 N N . ASN A 1 107 ? -12.759 -9.322 11.749 1.00 79.50 107 ASN A N 1
ATOM 866 C CA . ASN A 1 107 ? -13.699 -10.011 10.849 1.00 79.50 107 ASN A CA 1
ATOM 867 C C . ASN A 1 107 ? -14.100 -9.202 9.602 1.00 79.50 107 ASN A C 1
ATOM 869 O O . ASN A 1 107 ? -13.978 -9.721 8.499 1.00 79.50 107 ASN A O 1
ATOM 873 N N . GLU A 1 108 ? -14.557 -7.958 9.758 1.00 88.69 108 GLU A N 1
ATOM 874 C CA . GLU A 1 108 ? -15.056 -7.112 8.655 1.00 88.69 108 GLU A CA 1
ATOM 875 C C . GLU A 1 108 ? -14.196 -5.859 8.418 1.00 88.69 108 GLU A C 1
ATOM 877 O O . GLU A 1 108 ? -14.509 -5.046 7.550 1.00 88.69 108 GLU A O 1
ATOM 882 N N . VAL A 1 109 ? -13.114 -5.678 9.186 1.00 92.94 109 VAL A N 1
ATOM 883 C CA . VAL A 1 109 ? -12.287 -4.466 9.142 1.00 92.94 109 VAL A CA 1
ATOM 884 C C . VAL A 1 109 ? -10.812 -4.827 9.255 1.00 92.94 109 VAL A C 1
ATOM 886 O O . VAL A 1 109 ? -10.409 -5.532 10.178 1.00 92.94 109 VAL A O 1
ATOM 889 N N . VAL A 1 110 ? -9.990 -4.296 8.356 1.00 93.75 110 VAL A N 1
ATOM 890 C CA . VAL A 1 110 ? -8.532 -4.415 8.396 1.00 93.75 110 VAL A CA 1
ATOM 891 C C . VAL A 1 110 ? -7.925 -3.034 8.581 1.00 93.75 110 VAL A C 1
ATOM 893 O O . VAL A 1 110 ? -8.200 -2.120 7.811 1.00 93.75 110 VAL A O 1
ATOM 896 N N . PHE A 1 111 ? -7.074 -2.878 9.587 1.00 94.19 111 PHE A N 1
ATOM 897 C CA . PHE A 1 111 ? -6.360 -1.635 9.856 1.00 94.19 111 PHE A CA 1
ATOM 898 C C . PHE A 1 111 ? -4.923 -1.758 9.373 1.00 94.19 111 PHE A C 1
ATOM 900 O O . PHE A 1 111 ? -4.206 -2.637 9.839 1.00 94.19 111 PHE A O 1
ATOM 907 N N . PHE A 1 112 ? -4.500 -0.858 8.494 1.00 93.31 112 PHE A N 1
ATOM 908 C CA . PHE A 1 112 ? -3.104 -0.607 8.160 1.00 93.31 112 PHE A CA 1
ATOM 909 C C . PHE A 1 112 ? -2.689 0.686 8.847 1.00 93.31 112 PHE A C 1
ATOM 911 O O . PHE A 1 112 ? -3.075 1.780 8.428 1.00 93.31 112 PHE A O 1
ATOM 918 N N . THR A 1 113 ? -1.949 0.542 9.939 1.00 92.56 113 THR A N 1
ATOM 919 C CA . THR A 1 113 ? -1.613 1.649 10.825 1.00 92.56 113 THR A CA 1
ATOM 920 C C . THR A 1 113 ? -0.183 2.120 10.636 1.00 92.56 113 THR A C 1
ATOM 922 O O . THR A 1 113 ? 0.676 1.347 10.214 1.00 92.56 113 THR A O 1
ATOM 925 N N . GLY A 1 114 ? 0.077 3.378 10.973 1.00 89.38 114 GLY A N 1
ATOM 926 C CA . GLY A 1 114 ? 1.408 3.965 11.006 1.00 89.38 114 GLY A CA 1
ATOM 927 C C . GLY A 1 114 ? 1.364 5.490 10.977 1.00 89.38 114 GLY A C 1
ATOM 928 O O . GLY A 1 114 ? 0.348 6.109 10.650 1.00 89.38 114 GLY A O 1
ATOM 929 N N . ASP A 1 115 ? 2.488 6.102 11.324 1.00 85.62 115 ASP A N 1
ATOM 930 C CA . ASP A 1 115 ? 2.743 7.517 11.065 1.00 85.62 115 ASP A CA 1
ATOM 931 C C . ASP A 1 115 ? 3.470 7.709 9.721 1.00 85.62 115 ASP A C 1
ATOM 933 O O . ASP A 1 115 ? 3.921 6.752 9.086 1.00 85.62 115 ASP A O 1
ATOM 937 N N . GLU A 1 116 ? 3.629 8.961 9.296 1.00 83.62 116 GLU A N 1
ATOM 938 C CA . GLU A 1 116 ? 4.343 9.344 8.068 1.00 83.62 116 GLU A CA 1
ATOM 939 C C . GLU A 1 116 ? 5.737 8.694 7.947 1.00 83.62 116 GLU A C 1
ATOM 941 O O . GLU A 1 116 ? 6.223 8.382 6.855 1.00 83.62 116 GLU A O 1
ATOM 946 N N . LYS A 1 117 ? 6.395 8.458 9.086 1.00 78.19 117 LYS A N 1
ATOM 947 C CA . LYS A 1 117 ? 7.764 7.949 9.158 1.00 78.19 117 LYS A CA 1
ATOM 948 C C . LYS A 1 117 ? 7.849 6.440 9.275 1.00 78.19 117 LYS A C 1
ATOM 950 O O . LYS A 1 117 ? 8.969 5.945 9.274 1.00 78.19 117 LYS A O 1
ATOM 955 N N . SER A 1 118 ? 6.746 5.716 9.407 1.00 77.62 118 SER A N 1
ATOM 956 C CA . SER A 1 118 ? 6.783 4.282 9.700 1.00 77.62 118 SER A CA 1
ATOM 957 C C . SER A 1 118 ? 5.792 3.460 8.900 1.00 77.62 118 SER A C 1
ATOM 959 O O . SER A 1 118 ? 6.052 2.277 8.703 1.00 77.62 118 SER A O 1
ATOM 961 N N . ILE A 1 119 ? 4.720 4.058 8.377 1.00 78.75 119 ILE A N 1
ATOM 962 C CA . ILE A 1 119 ? 3.682 3.347 7.622 1.00 78.75 119 ILE A CA 1
ATOM 963 C C . ILE A 1 119 ? 4.253 2.557 6.435 1.00 78.75 119 ILE A C 1
ATOM 965 O O . ILE A 1 119 ? 3.719 1.512 6.097 1.00 78.75 119 ILE A O 1
ATOM 969 N N . TYR A 1 120 ? 5.401 2.958 5.879 1.00 77.50 120 TYR A N 1
ATOM 970 C CA . TYR A 1 120 ? 6.065 2.200 4.815 1.00 77.50 120 TYR A CA 1
ATOM 971 C C . TYR A 1 120 ? 6.487 0.783 5.214 1.00 77.50 120 TYR A C 1
ATOM 973 O O . TYR A 1 120 ? 6.588 -0.104 4.372 1.00 77.50 120 TYR A O 1
ATOM 981 N N . LEU A 1 121 ? 6.683 0.530 6.508 1.00 78.75 121 LEU A N 1
ATOM 982 C CA . LEU A 1 121 ? 7.077 -0.779 7.014 1.00 78.75 121 LEU A CA 1
ATOM 983 C C . LEU A 1 121 ? 5.972 -1.837 6.856 1.00 78.75 121 LEU A C 1
ATOM 985 O O . LEU A 1 121 ? 6.282 -3.026 6.950 1.00 78.75 121 LEU A O 1
ATOM 989 N N . ILE A 1 122 ? 4.720 -1.443 6.572 1.00 78.94 122 ILE A N 1
ATOM 990 C CA . ILE A 1 122 ? 3.624 -2.384 6.271 1.00 78.94 122 ILE A CA 1
ATOM 991 C C . ILE A 1 122 ? 3.880 -3.184 4.991 1.00 78.94 122 ILE A C 1
ATOM 993 O O . ILE A 1 122 ? 3.370 -4.293 4.850 1.00 78.94 122 ILE A O 1
ATOM 997 N N . GLU A 1 123 ? 4.706 -2.667 4.079 1.00 73.56 123 GLU A N 1
ATOM 998 C CA . GLU A 1 123 ? 5.108 -3.373 2.864 1.00 73.56 123 GLU A CA 1
ATOM 999 C C . GLU A 1 123 ? 5.712 -4.746 3.167 1.00 73.56 123 GLU A C 1
ATOM 1001 O O . GLU A 1 123 ? 5.443 -5.713 2.454 1.00 73.56 123 GLU A O 1
ATOM 1006 N N . LYS A 1 124 ? 6.483 -4.864 4.257 1.00 75.75 124 LYS A N 1
ATOM 1007 C CA . LYS A 1 124 ? 7.142 -6.122 4.640 1.00 75.75 124 LYS A CA 1
ATOM 1008 C C . LYS A 1 124 ? 6.154 -7.277 4.822 1.00 75.75 124 LYS A C 1
ATOM 1010 O O . LYS A 1 124 ? 6.557 -8.432 4.740 1.00 75.75 124 LYS A O 1
ATOM 1015 N N . ALA A 1 125 ? 4.877 -6.987 5.068 1.00 77.44 125 ALA A N 1
ATOM 1016 C CA . ALA A 1 125 ? 3.838 -8.003 5.160 1.00 77.44 125 ALA A CA 1
ATOM 1017 C C . ALA A 1 125 ? 3.390 -8.550 3.795 1.00 77.44 125 ALA A C 1
ATOM 1019 O O . ALA A 1 125 ? 2.902 -9.674 3.734 1.00 77.44 125 ALA A O 1
ATOM 1020 N N . PHE A 1 126 ? 3.553 -7.792 2.709 1.00 76.19 126 PHE A N 1
ATOM 1021 C CA . PHE A 1 126 ? 3.186 -8.211 1.354 1.00 76.19 126 PHE A CA 1
ATOM 1022 C C . PHE A 1 126 ? 4.300 -8.978 0.635 1.00 76.19 126 PHE A C 1
ATOM 1024 O O . PHE A 1 126 ? 3.984 -9.802 -0.223 1.00 76.19 126 PHE A O 1
ATOM 1031 N N . SER A 1 127 ? 5.567 -8.760 1.010 1.00 70.94 127 SER A N 1
ATOM 1032 C CA . SER A 1 127 ? 6.726 -9.353 0.322 1.00 70.94 127 SER A CA 1
ATOM 1033 C C . SER A 1 127 ? 6.696 -10.882 0.169 1.00 70.94 127 SER A C 1
ATOM 1035 O O . SER A 1 127 ? 7.128 -11.383 -0.869 1.00 70.94 127 SER A O 1
ATOM 1037 N N . PRO A 1 128 ? 6.141 -11.681 1.109 1.00 68.19 128 PRO A N 1
ATOM 1038 C CA . PRO A 1 128 ? 6.073 -13.129 0.918 1.00 68.19 128 PRO A CA 1
ATOM 1039 C C . PRO A 1 128 ? 5.071 -13.567 -0.161 1.00 68.19 128 PRO A C 1
ATOM 1041 O O . PRO A 1 128 ? 5.121 -14.716 -0.599 1.00 68.19 128 PRO A O 1
ATOM 1044 N N . TYR A 1 129 ? 4.144 -12.695 -0.570 1.00 69.62 129 TYR A N 1
ATOM 1045 C CA . TYR A 1 129 ? 3.005 -13.039 -1.429 1.00 69.62 129 TYR A CA 1
ATOM 1046 C C . TYR A 1 129 ? 3.133 -12.487 -2.847 1.00 69.62 129 TYR A C 1
ATOM 1048 O O . TYR A 1 129 ? 2.137 -12.426 -3.568 1.00 69.62 129 TYR A O 1
ATOM 1056 N N . TYR A 1 130 ? 4.330 -12.089 -3.272 1.00 61.25 130 TYR A N 1
ATOM 1057 C CA . TYR A 1 130 ? 4.518 -11.398 -4.540 1.00 61.25 130 TYR A CA 1
ATOM 1058 C C . TYR A 1 130 ? 3.891 -12.133 -5.739 1.00 61.25 130 TYR A C 1
ATOM 1060 O O . TYR A 1 130 ? 4.218 -13.280 -6.056 1.00 61.25 130 TYR A O 1
ATOM 1068 N N . ARG A 1 131 ? 2.960 -11.451 -6.418 1.00 59.56 131 ARG A N 1
ATOM 1069 C CA . ARG A 1 131 ? 2.292 -11.917 -7.640 1.00 59.56 131 ARG A CA 1
ATOM 1070 C C . ARG A 1 131 ? 2.310 -10.813 -8.689 1.00 59.56 131 ARG A C 1
ATOM 1072 O O . ARG A 1 131 ? 1.800 -9.715 -8.457 1.00 59.56 131 ARG A O 1
ATOM 1079 N N . PHE A 1 132 ? 2.865 -11.120 -9.856 1.00 55.56 132 PHE A N 1
ATOM 1080 C CA . PHE A 1 132 ? 2.777 -10.261 -11.033 1.00 55.56 132 PHE A CA 1
ATOM 1081 C C . PHE A 1 132 ? 1.425 -10.407 -11.716 1.00 55.56 132 PHE A C 1
ATOM 1083 O O . PHE A 1 132 ? 0.902 -11.519 -11.855 1.00 55.56 132 PHE A O 1
ATOM 1090 N N . ARG A 1 133 ? 0.891 -9.298 -12.233 1.00 59.38 133 ARG A N 1
ATOM 1091 C CA . ARG A 1 133 ? -0.246 -9.373 -13.147 1.00 59.38 133 ARG A CA 1
ATOM 1092 C C . ARG A 1 133 ? 0.266 -9.865 -14.497 1.00 59.38 133 ARG A C 1
ATOM 1094 O O . ARG A 1 133 ? 1.258 -9.361 -15.013 1.00 59.38 133 ARG A O 1
ATOM 1101 N N . SER A 1 134 ? -0.424 -10.826 -15.105 1.00 55.06 134 SER A N 1
ATOM 1102 C CA . SER A 1 134 ? -0.028 -11.392 -16.404 1.00 55.06 134 SER A CA 1
ATOM 1103 C C . SER A 1 134 ? 0.206 -10.311 -17.471 1.00 55.06 134 SER A C 1
ATOM 1105 O O . SER A 1 134 ? 1.174 -10.390 -18.220 1.00 55.06 134 SER A O 1
ATOM 1107 N N . GLY A 1 135 ? -0.612 -9.252 -17.481 1.00 55.75 135 GLY A N 1
ATOM 1108 C CA . GLY A 1 135 ? -0.438 -8.095 -18.367 1.00 55.75 135 GLY A CA 1
ATOM 1109 C C . GLY A 1 135 ? 0.882 -7.335 -18.179 1.00 55.75 135 GLY A C 1
ATOM 1110 O O . GLY A 1 135 ? 1.480 -6.928 -19.170 1.00 55.75 135 GLY A O 1
ATOM 1111 N N . GLU A 1 136 ? 1.376 -7.198 -16.945 1.00 55.53 136 GLU A N 1
ATOM 1112 C CA . GLU A 1 136 ? 2.654 -6.526 -16.650 1.00 55.53 136 GLU A CA 1
ATOM 1113 C C . GLU A 1 136 ? 3.824 -7.307 -17.260 1.00 55.53 136 GLU A C 1
ATOM 1115 O O . GLU A 1 136 ? 4.682 -6.722 -17.920 1.00 55.53 136 GLU A O 1
ATOM 1120 N N . ILE A 1 137 ? 3.798 -8.639 -17.135 1.00 54.94 137 ILE A N 1
ATOM 1121 C CA . ILE A 1 137 ? 4.799 -9.537 -17.729 1.00 54.94 137 ILE A CA 1
ATOM 1122 C C . ILE A 1 137 ? 4.799 -9.406 -19.255 1.00 54.94 137 ILE A C 1
ATOM 1124 O O . ILE A 1 137 ? 5.861 -9.280 -19.861 1.00 54.94 137 ILE A O 1
ATOM 1128 N N . TYR A 1 138 ? 3.622 -9.407 -19.890 1.00 56.84 138 TYR A N 1
ATOM 1129 C CA . TYR A 1 138 ? 3.531 -9.283 -21.347 1.00 56.84 138 TYR A CA 1
ATOM 1130 C C . TYR A 1 138 ? 4.004 -7.922 -21.854 1.00 56.84 138 TYR A C 1
ATOM 1132 O O . TYR A 1 138 ? 4.637 -7.867 -22.908 1.00 56.84 138 TYR A O 1
ATOM 1140 N N . ILE A 1 139 ? 3.739 -6.834 -21.127 1.00 64.44 139 ILE A N 1
ATOM 1141 C CA . ILE A 1 139 ? 4.226 -5.498 -21.490 1.00 64.44 139 ILE A CA 1
ATOM 1142 C C . ILE A 1 139 ? 5.748 -5.434 -21.360 1.00 64.44 139 ILE A C 1
ATOM 1144 O O . ILE A 1 139 ? 6.408 -5.011 -22.306 1.00 64.44 139 ILE A O 1
ATOM 1148 N N . LEU A 1 140 ? 6.317 -5.910 -20.250 1.00 60.25 140 LEU A N 1
ATOM 1149 C CA . LEU A 1 140 ? 7.770 -5.977 -20.052 1.00 60.25 140 LEU A CA 1
ATOM 1150 C C . LEU A 1 140 ? 8.452 -6.831 -21.123 1.00 60.25 140 LEU A C 1
ATOM 1152 O O . LEU A 1 140 ? 9.447 -6.406 -21.707 1.00 60.25 140 LEU A O 1
ATOM 1156 N N . LEU A 1 141 ? 7.883 -7.997 -21.438 1.00 62.81 141 LEU A N 1
ATOM 1157 C CA . LEU A 1 141 ? 8.365 -8.864 -22.511 1.00 62.81 141 LEU A CA 1
ATOM 1158 C C . LEU A 1 141 ? 8.280 -8.160 -23.872 1.00 62.81 141 LEU A C 1
ATOM 1160 O O . LEU A 1 141 ? 9.227 -8.205 -24.654 1.00 62.81 141 LEU A O 1
ATOM 1164 N N . SER A 1 142 ? 7.170 -7.468 -24.142 1.00 65.88 142 SER A N 1
ATOM 1165 C CA . SER A 1 142 ? 6.976 -6.714 -25.382 1.00 65.88 142 SER A CA 1
ATOM 1166 C C . SER A 1 142 ? 8.000 -5.590 -25.502 1.00 65.88 142 SER A C 1
ATOM 1168 O O . SER A 1 142 ? 8.663 -5.493 -26.528 1.00 65.88 142 SER A O 1
ATOM 1170 N N . VAL A 1 143 ? 8.208 -4.785 -24.458 1.00 70.56 143 VAL A N 1
ATOM 1171 C CA . VAL A 1 143 ? 9.242 -3.738 -24.432 1.00 70.56 143 VAL A CA 1
ATOM 1172 C C . VAL A 1 143 ? 10.629 -4.351 -24.635 1.00 70.56 143 VAL A C 1
ATOM 1174 O O . VAL A 1 143 ? 11.393 -3.860 -25.463 1.00 70.56 143 VAL A O 1
ATOM 1177 N N . GLY A 1 144 ? 10.927 -5.462 -23.958 1.00 63.75 144 GLY A N 1
ATOM 1178 C CA . GLY A 1 144 ? 12.187 -6.191 -24.093 1.00 63.75 144 GL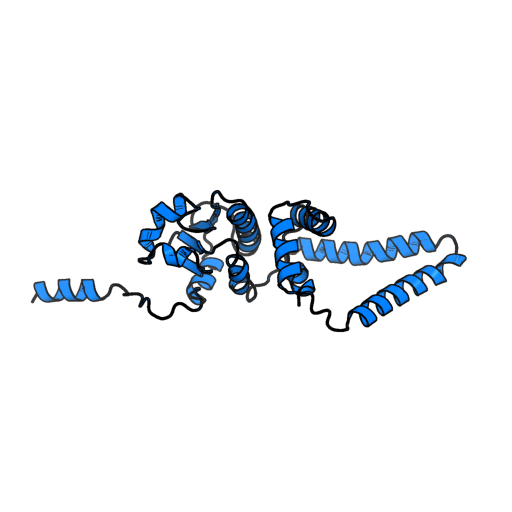Y A CA 1
ATOM 1179 C C . GLY A 1 144 ? 12.450 -6.742 -25.498 1.00 63.75 144 GLY A C 1
ATOM 1180 O O . GLY A 1 144 ? 13.606 -6.875 -25.878 1.00 63.75 144 GLY A O 1
ATOM 1181 N N . ILE A 1 145 ? 11.411 -7.017 -26.293 1.00 67.44 145 ILE A N 1
ATOM 1182 C CA . ILE A 1 145 ? 11.530 -7.471 -27.690 1.00 67.44 145 ILE A CA 1
ATOM 1183 C C . ILE A 1 145 ? 11.550 -6.284 -28.663 1.00 67.44 145 ILE A C 1
ATOM 1185 O O . ILE A 1 145 ? 12.392 -6.219 -29.561 1.00 67.44 145 ILE A O 1
ATOM 1189 N N . PHE A 1 146 ? 10.636 -5.328 -28.497 1.00 69.06 146 PHE A N 1
ATOM 1190 C CA . PHE A 1 146 ? 10.476 -4.205 -29.417 1.00 69.06 146 PHE A CA 1
ATOM 1191 C C . PHE A 1 146 ? 11.604 -3.188 -29.305 1.00 69.06 146 PHE A C 1
ATOM 1193 O O . PHE A 1 146 ? 11.991 -2.629 -30.325 1.00 69.06 146 PHE A O 1
ATOM 1200 N N . LEU A 1 147 ? 12.167 -2.963 -28.117 1.00 73.62 147 LEU A N 1
ATOM 1201 C CA . LEU A 1 147 ? 13.245 -1.995 -27.935 1.00 73.62 147 LEU A CA 1
ATOM 1202 C C . LEU A 1 147 ? 14.525 -2.423 -28.692 1.00 73.62 147 LEU A C 1
ATOM 1204 O O . LEU A 1 147 ? 15.025 -1.620 -29.485 1.00 73.62 147 LEU A O 1
ATOM 1208 N N . PRO A 1 148 ? 15.023 -3.675 -28.581 1.00 66.31 148 PRO A N 1
ATOM 1209 C CA . PRO A 1 148 ? 16.130 -4.148 -29.412 1.00 66.31 148 PRO A CA 1
ATOM 1210 C C . PRO A 1 148 ? 15.810 -4.158 -30.906 1.00 66.31 148 PRO A C 1
ATOM 1212 O O . PRO A 1 148 ? 16.661 -3.762 -31.697 1.00 66.31 148 PRO A O 1
ATOM 1215 N N . LEU A 1 149 ? 14.599 -4.569 -31.308 1.00 70.81 149 LEU A N 1
ATOM 1216 C CA . LEU A 1 149 ? 14.192 -4.558 -32.720 1.00 70.81 149 LEU A CA 1
ATOM 1217 C C . LEU A 1 149 ? 14.139 -3.138 -33.291 1.00 70.81 149 LEU A C 1
ATOM 1219 O O . LEU A 1 149 ? 14.571 -2.915 -34.418 1.00 70.81 149 LEU A O 1
ATOM 1223 N N . PHE A 1 150 ? 13.653 -2.173 -32.512 1.00 75.00 150 PHE A N 1
ATOM 1224 C CA . PHE A 1 150 ? 13.606 -0.762 -32.879 1.00 75.00 150 PHE A CA 1
ATOM 1225 C C . PHE A 1 150 ? 15.011 -0.194 -33.083 1.00 75.00 150 PHE A C 1
ATOM 1227 O O . PHE A 1 150 ? 15.277 0.441 -34.105 1.00 75.00 150 PHE A O 1
ATOM 1234 N N . PHE A 1 151 ? 15.938 -0.479 -32.166 1.00 65.81 151 PHE A N 1
ATOM 1235 C CA . PHE A 1 151 ? 17.330 -0.067 -32.329 1.00 65.81 151 PHE A CA 1
ATOM 1236 C C . PHE A 1 151 ? 18.011 -0.797 -33.493 1.00 65.81 151 PHE A C 1
ATOM 1238 O O . PHE A 1 151 ? 18.657 -0.149 -34.313 1.00 65.81 151 PHE A O 1
ATOM 1245 N N . ALA A 1 152 ? 17.811 -2.107 -33.645 1.00 66.56 152 ALA A N 1
ATOM 1246 C CA . ALA A 1 152 ? 18.328 -2.862 -34.785 1.00 66.56 152 ALA A CA 1
ATOM 1247 C C . ALA A 1 152 ? 17.814 -2.292 -36.116 1.00 66.56 152 ALA A C 1
ATOM 1249 O O . ALA A 1 152 ? 18.593 -2.124 -37.049 1.00 66.56 152 ALA A O 1
ATOM 1250 N N . PHE A 1 153 ? 16.535 -1.916 -36.193 1.00 71.94 153 PHE A N 1
ATOM 1251 C CA . PHE A 1 153 ? 15.944 -1.266 -37.359 1.00 71.94 153 PHE A CA 1
ATOM 1252 C C . PHE A 1 153 ? 16.565 0.110 -37.632 1.00 71.94 153 PHE A C 1
ATOM 1254 O O . PHE A 1 153 ? 17.018 0.350 -38.753 1.00 71.94 153 PHE A O 1
ATOM 1261 N N . LEU A 1 154 ? 16.654 0.987 -36.623 1.00 67.38 154 LEU A N 1
ATOM 1262 C CA . LEU A 1 154 ? 17.270 2.314 -36.758 1.00 67.38 154 LEU A CA 1
ATOM 1263 C C . LEU A 1 154 ? 18.720 2.227 -37.249 1.00 67.38 154 LEU A C 1
ATOM 1265 O O . LEU A 1 154 ? 19.130 3.006 -38.109 1.00 67.38 154 LEU A O 1
ATOM 1269 N N . PHE A 1 155 ? 19.480 1.253 -36.748 1.00 65.38 155 PHE A N 1
ATOM 1270 C CA . PHE A 1 155 ? 20.891 1.081 -37.092 1.00 65.38 155 PHE A CA 1
ATOM 1271 C C . PHE A 1 155 ? 21.136 0.190 -38.323 1.00 65.38 155 PHE A C 1
ATOM 1273 O O . PHE A 1 155 ? 22.244 0.188 -38.856 1.00 65.38 155 PHE A O 1
ATOM 1280 N N . SER A 1 156 ? 20.117 -0.508 -38.841 1.00 64.69 156 SER A N 1
ATOM 1281 C CA . SER A 1 156 ? 20.241 -1.377 -40.028 1.00 64.69 156 SER A CA 1
ATOM 1282 C C . SER A 1 156 ? 20.465 -0.615 -41.339 1.00 64.69 156 SER A C 1
ATOM 1284 O O . SER A 1 156 ? 21.062 -1.149 -42.271 1.00 64.69 156 SER A O 1
ATOM 1286 N N . ARG A 1 157 ? 20.005 0.641 -41.432 1.00 62.19 157 ARG A N 1
ATOM 1287 C CA . ARG A 1 157 ? 20.024 1.413 -42.689 1.00 62.19 157 ARG A CA 1
ATOM 1288 C C . ARG A 1 157 ? 21.393 1.975 -43.064 1.00 62.19 157 ARG A C 1
ATOM 1290 O O . ARG A 1 157 ? 21.634 2.269 -44.232 1.00 62.19 157 ARG A O 1
ATOM 1297 N N . HIS A 1 158 ? 22.288 2.107 -42.095 1.00 59.34 158 HIS A N 1
ATOM 1298 C CA . HIS A 1 158 ? 23.626 2.645 -42.286 1.00 59.34 158 HIS A CA 1
ATOM 1299 C C . HIS A 1 158 ? 24.592 1.769 -41.486 1.00 59.34 158 HIS A C 1
ATOM 1301 O O . HIS A 1 158 ? 24.842 2.036 -40.313 1.00 59.34 158 HIS A O 1
ATOM 1307 N N . GLY A 1 159 ? 25.122 0.708 -42.110 1.00 57.09 159 GLY A N 1
ATOM 1308 C CA . GLY A 1 159 ? 26.032 -0.273 -41.486 1.00 57.09 159 GLY A CA 1
ATOM 1309 C C . GLY A 1 159 ? 27.259 0.323 -40.774 1.00 57.09 159 GLY A C 1
ATOM 1310 O O . GLY A 1 159 ? 27.939 -0.369 -40.025 1.00 57.09 159 GLY A O 1
ATOM 1311 N N . THR A 1 160 ? 27.497 1.622 -40.941 1.00 61.81 160 THR A N 1
ATOM 1312 C CA . THR A 1 160 ? 28.463 2.455 -40.225 1.00 61.81 160 THR A CA 1
ATOM 1313 C C . THR A 1 160 ? 28.192 2.591 -38.717 1.00 61.81 160 THR A C 1
ATOM 1315 O O . THR A 1 160 ? 29.128 2.858 -37.969 1.00 61.81 160 THR A O 1
ATOM 1318 N N . TYR A 1 161 ? 26.952 2.404 -38.237 1.00 60.66 161 TYR A N 1
ATOM 1319 C CA . TYR A 1 161 ? 26.595 2.652 -36.825 1.00 60.66 161 TYR A CA 1
ATOM 1320 C C . TYR A 1 161 ? 26.405 1.400 -35.962 1.00 60.66 161 TYR A C 1
ATOM 1322 O O . TYR A 1 161 ? 26.162 1.523 -34.762 1.00 60.66 161 TYR A O 1
ATOM 1330 N N . ALA A 1 162 ? 26.587 0.199 -36.520 1.00 64.88 162 ALA A N 1
ATOM 1331 C CA . ALA A 1 162 ? 26.527 -1.045 -35.748 1.00 64.88 162 ALA A CA 1
ATOM 1332 C C . ALA A 1 162 ? 27.500 -1.019 -34.553 1.00 64.88 162 ALA A C 1
ATOM 1334 O O . ALA A 1 162 ? 27.175 -1.485 -33.464 1.00 64.88 162 ALA A O 1
ATOM 1335 N N . HIS A 1 163 ? 28.667 -0.390 -34.720 1.00 59.41 163 HIS A N 1
ATOM 1336 C CA . HIS A 1 163 ? 29.666 -0.244 -33.662 1.00 59.41 163 HIS A CA 1
ATOM 1337 C C . HIS A 1 163 ? 29.188 0.649 -32.512 1.00 59.41 163 HIS A C 1
ATOM 1339 O O . HIS A 1 163 ? 29.504 0.342 -31.372 1.00 59.41 163 HIS A O 1
ATOM 1345 N N . PHE A 1 164 ? 28.375 1.683 -32.768 1.00 64.12 164 PHE A N 1
ATOM 1346 C CA . PHE A 1 164 ? 27.781 2.503 -31.704 1.00 64.12 164 PHE A CA 1
ATOM 1347 C C . PHE A 1 164 ? 26.712 1.745 -30.918 1.00 64.12 164 PHE A C 1
ATOM 1349 O O . PHE A 1 164 ? 26.583 1.981 -29.725 1.00 64.12 164 PHE A O 1
ATOM 1356 N N . PHE A 1 165 ? 25.993 0.804 -31.540 1.00 68.44 165 PHE A N 1
ATOM 1357 C CA . PHE A 1 165 ? 25.077 -0.084 -30.820 1.00 68.44 165 PHE A CA 1
ATOM 1358 C C . PHE A 1 165 ? 25.837 -1.062 -29.915 1.00 68.44 165 PHE A C 1
ATOM 1360 O O . PHE A 1 165 ? 25.507 -1.182 -28.739 1.00 68.44 165 PHE A O 1
ATOM 1367 N N . TYR A 1 166 ? 26.904 -1.701 -30.410 1.00 67.19 166 TYR A N 1
ATOM 1368 C CA . TYR A 1 166 ? 27.758 -2.546 -29.565 1.00 67.19 166 TYR A CA 1
ATOM 1369 C C . TYR A 1 166 ? 28.435 -1.745 -28.452 1.00 67.19 166 TYR A C 1
ATOM 1371 O O . TYR A 1 166 ? 28.490 -2.212 -27.321 1.00 67.19 166 TYR A O 1
ATOM 1379 N N . LEU A 1 167 ? 28.898 -0.527 -28.746 1.00 65.12 167 LEU A N 1
ATOM 1380 C CA . LEU A 1 167 ? 29.500 0.367 -27.760 1.00 65.12 167 LEU A CA 1
ATOM 1381 C C . LEU A 1 167 ? 28.455 0.828 -26.740 1.00 65.12 167 LEU A C 1
ATOM 1383 O O . LEU A 1 167 ? 28.754 0.811 -25.560 1.00 65.12 167 LEU A O 1
ATOM 1387 N N . LEU A 1 168 ? 27.214 1.113 -27.145 1.00 70.19 168 LEU A N 1
ATOM 1388 C CA . LEU A 1 168 ? 26.104 1.407 -26.235 1.00 70.19 168 LEU A CA 1
ATOM 1389 C C . LEU A 1 168 ? 25.786 0.213 -25.329 1.00 70.19 168 LEU A C 1
ATOM 1391 O O . LEU A 1 168 ? 25.670 0.394 -24.125 1.00 70.19 168 LEU A O 1
ATOM 1395 N N . VAL A 1 169 ? 25.676 -1.002 -25.873 1.00 74.31 169 VAL A N 1
ATOM 1396 C CA . VAL A 1 169 ? 25.400 -2.219 -25.089 1.00 74.31 169 VAL A CA 1
ATOM 1397 C C . VAL A 1 169 ? 26.549 -2.516 -24.129 1.00 74.31 169 VAL A C 1
ATOM 1399 O O . VAL A 1 169 ? 26.303 -2.778 -22.957 1.00 74.31 169 VAL A O 1
ATOM 1402 N N . VAL A 1 170 ? 27.800 -2.420 -24.583 1.00 70.38 170 VAL A N 1
ATOM 1403 C CA . VAL A 1 170 ? 28.986 -2.596 -23.734 1.00 70.38 170 VAL A CA 1
ATOM 1404 C C . VAL A 1 170 ? 29.090 -1.479 -22.703 1.00 70.38 170 VAL A C 1
ATOM 1406 O O . VAL A 1 170 ? 29.424 -1.766 -21.566 1.00 70.38 170 VAL A O 1
ATOM 1409 N N . SER A 1 171 ? 28.764 -0.231 -23.040 1.00 62.50 171 SER A N 1
ATOM 1410 C CA . SER A 1 171 ? 28.712 0.880 -22.088 1.00 62.50 171 SER A CA 1
ATOM 1411 C C . SER A 1 171 ? 27.585 0.712 -21.082 1.00 62.50 171 SER A C 1
ATOM 1413 O O . SER A 1 171 ? 27.803 1.030 -19.925 1.00 62.50 171 SER A O 1
ATOM 1415 N N . LEU A 1 172 ? 26.423 0.183 -21.471 1.00 67.00 172 LEU A N 1
ATOM 1416 C CA . LEU A 1 172 ? 25.326 -0.152 -20.559 1.00 67.00 172 LEU A CA 1
ATOM 1417 C C . LEU A 1 172 ? 25.710 -1.314 -19.640 1.00 67.00 172 LEU A C 1
ATOM 1419 O O . LEU A 1 172 ? 25.478 -1.225 -18.442 1.00 67.00 172 LEU A O 1
ATOM 1423 N N . PHE A 1 173 ? 26.366 -2.357 -20.159 1.00 63.41 173 PHE A N 1
ATOM 1424 C CA . PHE A 1 173 ? 26.909 -3.453 -19.350 1.00 63.41 173 PHE A CA 1
ATOM 1425 C C . PHE A 1 173 ? 28.050 -2.992 -18.440 1.00 63.41 173 PHE A C 1
ATOM 1427 O O . PHE A 1 173 ? 28.109 -3.397 -17.287 1.00 63.41 173 PHE A O 1
ATOM 1434 N N . ALA A 1 174 ? 28.942 -2.129 -18.922 1.00 59.53 174 ALA A N 1
ATOM 1435 C CA . ALA A 1 174 ? 30.036 -1.568 -18.141 1.00 59.53 174 ALA A CA 1
ATOM 1436 C C . ALA A 1 174 ? 29.509 -0.597 -17.086 1.00 59.53 174 ALA A C 1
ATOM 1438 O O . ALA A 1 174 ? 29.987 -0.635 -15.967 1.00 59.53 174 ALA A O 1
ATOM 1439 N N . LEU A 1 175 ? 28.505 0.226 -17.402 1.00 52.03 175 LEU A N 1
ATOM 1440 C CA . LEU A 1 175 ? 27.774 1.039 -16.430 1.00 52.03 175 LEU A CA 1
ATOM 1441 C C . LEU A 1 175 ? 27.088 0.151 -15.402 1.00 52.03 175 LEU A C 1
ATOM 1443 O O . LEU A 1 175 ? 27.187 0.440 -14.220 1.00 52.03 175 LEU A O 1
ATOM 1447 N N . TRP A 1 176 ? 26.438 -0.930 -15.821 1.00 53.56 176 TRP A N 1
ATOM 1448 C CA . TRP A 1 176 ? 25.806 -1.880 -14.913 1.00 53.56 176 TRP A CA 1
ATOM 1449 C C . TRP A 1 176 ? 26.833 -2.550 -13.990 1.00 53.56 176 TRP A C 1
ATOM 1451 O O . TRP A 1 176 ? 26.617 -2.591 -12.789 1.00 53.56 176 TRP A O 1
ATOM 1461 N N . ILE A 1 177 ? 27.994 -2.968 -14.508 1.00 54.03 177 ILE A N 1
ATOM 1462 C CA . ILE A 1 177 ? 29.092 -3.560 -13.722 1.00 54.03 177 ILE A CA 1
ATOM 1463 C C . ILE A 1 177 ? 29.778 -2.515 -12.824 1.00 54.03 177 ILE A C 1
ATOM 1465 O O . ILE A 1 177 ? 30.041 -2.779 -11.656 1.00 54.03 177 ILE A O 1
ATOM 1469 N N . LEU A 1 178 ? 30.054 -1.311 -13.319 1.00 43.72 178 LEU A N 1
ATOM 1470 C CA . LEU A 1 178 ? 30.678 -0.236 -12.538 1.00 43.72 178 LEU A CA 1
ATOM 1471 C C . LEU A 1 178 ? 29.741 0.286 -11.441 1.00 43.72 178 LEU A C 1
ATOM 1473 O O . LEU A 1 178 ? 30.214 0.636 -10.365 1.00 43.72 178 LEU A O 1
ATOM 1477 N N . ASN A 1 179 ? 28.428 0.280 -11.683 1.00 43.84 179 ASN A N 1
ATOM 1478 C CA . ASN A 1 179 ? 27.399 0.568 -10.679 1.00 43.84 179 ASN A CA 1
ATOM 1479 C C . ASN A 1 179 ? 26.942 -0.686 -9.907 1.00 43.84 179 ASN A C 1
ATOM 1481 O O . ASN A 1 179 ? 26.037 -0.582 -9.090 1.00 43.84 179 ASN A O 1
ATOM 1485 N N . SER A 1 180 ? 27.560 -1.855 -10.134 1.00 40.81 180 SER A N 1
ATOM 1486 C CA . SER A 1 180 ? 27.340 -3.069 -9.325 1.00 40.81 180 SER A CA 1
ATOM 1487 C C . SER A 1 180 ? 28.244 -3.137 -8.087 1.00 40.81 180 SER A C 1
ATOM 1489 O O . SER A 1 180 ? 28.146 -4.071 -7.293 1.00 40.81 180 SER A O 1
ATOM 1491 N N . ILE A 1 181 ? 29.106 -2.130 -7.883 1.00 34.62 181 ILE A N 1
ATOM 1492 C CA . ILE A 1 181 ? 29.618 -1.795 -6.547 1.00 34.62 181 ILE A CA 1
ATOM 1493 C C . ILE A 1 181 ? 28.384 -1.435 -5.711 1.00 34.62 181 ILE A C 1
ATOM 1495 O O . ILE A 1 181 ? 27.584 -0.652 -6.217 1.00 34.62 181 ILE A O 1
ATOM 1499 N N . PRO A 1 182 ? 28.198 -1.973 -4.488 1.00 36.91 182 PRO A N 1
ATOM 1500 C CA . PRO A 1 182 ? 26.995 -1.730 -3.702 1.00 36.91 182 PRO A CA 1
ATOM 1501 C C . PRO A 1 182 ? 26.885 -0.231 -3.448 1.00 36.91 182 PRO A C 1
ATOM 1503 O O . PRO A 1 182 ? 27.564 0.337 -2.592 1.00 36.91 182 PRO A O 1
ATOM 1506 N N . PHE A 1 183 ? 26.066 0.422 -4.262 1.00 35.56 183 PHE A N 1
ATOM 1507 C CA . PHE A 1 183 ? 25.656 1.786 -4.061 1.00 35.56 183 PHE A CA 1
ATOM 1508 C C . PHE A 1 183 ? 24.731 1.687 -2.857 1.00 35.56 183 PHE A C 1
ATOM 1510 O O . PHE A 1 183 ? 23.550 1.397 -2.999 1.00 35.56 183 PHE A O 1
ATOM 1517 N N . THR A 1 184 ? 25.274 1.835 -1.648 1.00 38.53 184 THR A N 1
ATOM 1518 C CA . THR A 1 184 ? 24.448 2.019 -0.457 1.00 38.53 184 THR A CA 1
ATOM 1519 C C . THR A 1 184 ? 23.851 3.407 -0.587 1.00 38.53 184 THR A C 1
ATOM 1521 O O . THR A 1 184 ? 24.361 4.379 -0.027 1.00 38.53 184 THR A O 1
ATOM 1524 N N . ILE A 1 185 ? 22.839 3.525 -1.442 1.00 45.81 185 ILE A N 1
ATOM 1525 C CA . ILE A 1 185 ? 22.009 4.704 -1.478 1.00 45.81 185 ILE A CA 1
ATOM 1526 C C . ILE A 1 185 ? 21.460 4.820 -0.058 1.00 45.81 185 ILE A C 1
ATOM 1528 O O . ILE A 1 185 ? 20.957 3.846 0.502 1.00 45.81 185 ILE A O 1
ATOM 1532 N N . GLU A 1 186 ? 21.649 5.982 0.557 1.00 45.19 186 GLU A N 1
ATOM 1533 C CA . GLU A 1 186 ? 21.170 6.207 1.911 1.00 45.19 186 GLU A CA 1
ATOM 1534 C C . GLU A 1 186 ? 19.672 5.869 1.939 1.00 45.19 186 GLU A C 1
ATOM 1536 O O . GLU A 1 186 ? 18.894 6.427 1.161 1.00 45.19 186 GLU A O 1
ATOM 1541 N N . GLU A 1 187 ? 19.266 4.920 2.787 1.00 51.94 187 GLU A N 1
ATOM 1542 C CA . GLU A 1 187 ? 17.875 4.444 2.871 1.00 51.94 187 GLU A CA 1
ATOM 1543 C C . GLU A 1 187 ? 16.908 5.629 3.041 1.00 51.94 187 GLU A C 1
ATOM 1545 O O . GLU A 1 187 ? 15.812 5.653 2.487 1.00 51.94 187 GLU A O 1
ATOM 1550 N N . SER A 1 188 ? 17.371 6.680 3.727 1.00 54.94 188 SER A N 1
ATOM 1551 C CA . SER A 1 188 ? 16.696 7.966 3.881 1.00 54.94 188 SER A CA 1
ATOM 1552 C C . SER A 1 188 ? 16.443 8.689 2.550 1.00 54.94 188 SER A C 1
ATOM 1554 O O . SER A 1 188 ? 15.332 9.172 2.338 1.00 54.94 188 SER A O 1
ATOM 1556 N N . PHE A 1 189 ? 17.413 8.751 1.634 1.00 52.25 189 PHE A N 1
ATOM 1557 C CA . PHE A 1 189 ? 17.301 9.429 0.337 1.00 52.25 189 PHE A CA 1
ATOM 1558 C C . PHE A 1 189 ? 16.264 8.749 -0.557 1.00 52.25 189 PHE A C 1
ATOM 1560 O O . PHE A 1 189 ? 15.429 9.409 -1.178 1.00 52.25 189 PHE A O 1
ATOM 1567 N N . LEU A 1 190 ? 16.276 7.421 -0.579 1.00 59.47 190 LEU A N 1
ATOM 1568 C CA . LEU A 1 190 ? 15.354 6.615 -1.370 1.00 59.47 190 LEU A CA 1
ATOM 1569 C C . LEU A 1 190 ? 13.950 6.621 -0.809 1.00 59.47 190 LEU A C 1
ATOM 1571 O O . LEU A 1 190 ? 12.996 6.865 -1.545 1.00 59.47 190 LEU A O 1
ATOM 1575 N N . ARG A 1 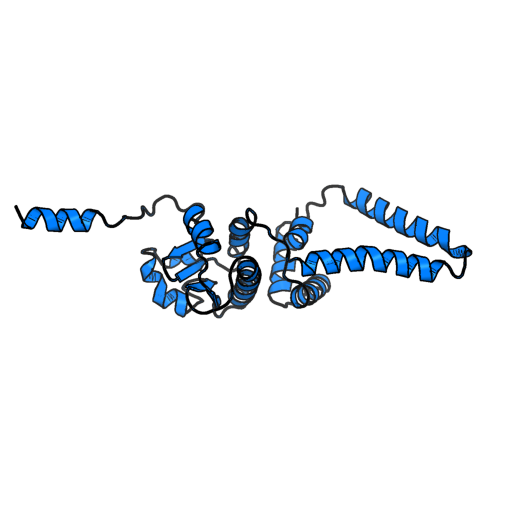191 ? 13.839 6.434 0.507 1.00 61.12 191 ARG A N 1
ATOM 1576 C CA . ARG A 1 191 ? 12.574 6.541 1.219 1.00 61.12 191 ARG A CA 1
ATOM 1577 C C . ARG A 1 191 ? 11.949 7.909 0.992 1.00 61.12 191 ARG A C 1
ATOM 1579 O O . ARG A 1 191 ? 10.778 7.971 0.651 1.00 61.12 191 ARG A O 1
ATOM 1586 N N . THR A 1 192 ? 12.728 8.986 1.096 1.00 65.19 192 THR A N 1
ATOM 1587 C CA . THR A 1 192 ? 12.230 10.351 0.866 1.00 65.19 192 THR A CA 1
ATOM 1588 C C . THR A 1 192 ? 11.831 10.551 -0.593 1.00 65.19 192 THR A C 1
ATOM 1590 O O . THR A 1 192 ? 10.749 11.050 -0.863 1.00 65.19 192 THR A O 1
ATOM 1593 N N . THR A 1 193 ? 12.640 10.102 -1.553 1.00 65.00 193 THR A N 1
ATOM 1594 C CA . THR A 1 193 ? 12.335 10.248 -2.988 1.00 65.00 193 THR A CA 1
ATOM 1595 C C . THR A 1 193 ? 11.081 9.472 -3.394 1.00 65.00 193 THR A C 1
ATOM 1597 O O . THR A 1 193 ? 10.279 9.984 -4.177 1.00 65.00 193 THR A O 1
ATOM 1600 N N . PHE A 1 194 ? 10.898 8.263 -2.857 1.00 67.06 194 PHE A N 1
ATOM 1601 C CA . PHE A 1 194 ? 9.751 7.394 -3.112 1.00 67.06 194 PHE A CA 1
ATOM 1602 C C . PHE A 1 194 ? 8.491 7.877 -2.394 1.00 67.06 194 PHE A C 1
ATOM 1604 O O . PHE A 1 194 ? 7.438 7.951 -3.021 1.00 67.06 194 PHE A O 1
ATOM 1611 N N . GLN A 1 195 ? 8.598 8.269 -1.118 1.00 67.12 195 GLN A N 1
ATOM 1612 C CA . GLN A 1 195 ? 7.506 8.929 -0.400 1.00 67.12 195 GLN A CA 1
ATOM 1613 C C . GLN A 1 195 ? 7.076 10.178 -1.166 1.00 67.12 195 GLN A C 1
ATOM 1615 O O . GLN A 1 195 ? 5.908 10.296 -1.500 1.00 67.12 195 GLN A O 1
ATOM 1620 N N . ASN A 1 196 ? 8.014 11.029 -1.580 1.00 69.25 196 ASN A N 1
ATOM 1621 C CA . ASN A 1 196 ? 7.721 12.200 -2.402 1.00 69.25 196 ASN A CA 1
ATOM 1622 C C . ASN A 1 196 ? 7.049 11.828 -3.734 1.00 69.25 196 ASN A C 1
ATOM 1624 O O . ASN A 1 196 ? 6.092 12.478 -4.135 1.00 69.25 196 ASN A O 1
ATOM 1628 N N . ALA A 1 197 ? 7.487 10.760 -4.407 1.00 71.56 197 ALA A N 1
ATOM 1629 C CA . ALA A 1 197 ? 6.867 10.300 -5.651 1.00 71.56 197 ALA A CA 1
ATOM 1630 C C . ALA A 1 197 ? 5.429 9.783 -5.454 1.00 71.56 197 ALA A C 1
ATOM 1632 O O . ALA A 1 197 ? 4.554 10.094 -6.264 1.00 71.56 197 ALA A O 1
ATOM 1633 N N . LEU A 1 198 ? 5.173 9.026 -4.381 1.00 66.81 198 LEU A N 1
ATOM 1634 C CA . LEU A 1 198 ? 3.836 8.560 -3.996 1.00 66.81 198 LEU A CA 1
ATOM 1635 C C . LEU A 1 198 ? 2.925 9.713 -3.553 1.00 66.81 198 LEU A C 1
ATOM 1637 O O . LEU A 1 198 ? 1.736 9.704 -3.853 1.00 66.81 198 LEU A O 1
ATOM 1641 N N . LEU A 1 199 ? 3.493 10.717 -2.883 1.00 69.12 199 LEU A N 1
ATOM 1642 C CA . LEU A 1 199 ? 2.830 11.966 -2.502 1.00 69.12 199 LEU A CA 1
ATOM 1643 C C . LEU A 1 199 ? 2.590 12.899 -3.707 1.00 69.12 199 LEU A C 1
ATOM 1645 O O . LEU A 1 199 ? 1.991 13.959 -3.558 1.00 69.12 199 LEU A O 1
ATOM 1649 N N . GLY A 1 200 ? 3.071 12.546 -4.907 1.00 61.28 200 GLY A N 1
ATOM 1650 C CA . GLY A 1 200 ? 2.968 13.391 -6.101 1.00 61.28 200 GLY A CA 1
ATOM 1651 C C . GLY A 1 200 ? 3.828 14.661 -6.046 1.00 61.28 200 GLY A C 1
ATOM 1652 O O . GLY A 1 200 ? 3.646 15.572 -6.862 1.00 61.28 200 GLY A O 1
ATOM 1653 N N . SER A 1 201 ? 4.773 14.731 -5.107 1.00 64.44 201 SER A N 1
ATOM 1654 C CA . SER A 1 201 ? 5.734 15.820 -4.986 1.00 64.44 201 SER A CA 1
ATOM 1655 C C . SER A 1 201 ? 6.642 15.872 -6.222 1.00 64.44 201 SER A C 1
ATOM 1657 O O . SER A 1 201 ? 7.157 14.865 -6.722 1.00 64.44 201 SER A O 1
ATOM 1659 N N . LYS A 1 202 ? 6.841 17.093 -6.727 1.00 63.88 202 LYS A N 1
ATOM 1660 C CA . LYS A 1 202 ? 7.706 17.403 -7.879 1.00 63.88 202 LYS A CA 1
ATOM 1661 C C . LYS A 1 202 ? 9.051 17.978 -7.447 1.00 63.88 202 LYS A C 1
ATOM 1663 O O . LYS A 1 202 ? 9.725 18.620 -8.250 1.00 63.88 202 LYS A O 1
ATOM 1668 N N . ASP A 1 203 ? 9.438 17.756 -6.194 1.00 64.50 203 ASP A N 1
ATOM 1669 C CA . ASP A 1 203 ? 10.624 18.386 -5.604 1.00 64.50 203 ASP A CA 1
ATOM 1670 C C . ASP A 1 203 ? 11.921 17.934 -6.288 1.00 64.50 203 ASP A C 1
ATOM 1672 O O . ASP A 1 203 ? 12.934 18.630 -6.245 1.00 64.50 203 ASP A O 1
ATOM 1676 N N . SER A 1 204 ? 11.885 16.791 -6.983 1.00 68.56 204 SER A N 1
ATOM 1677 C CA . SER A 1 204 ? 12.960 16.341 -7.859 1.00 68.56 204 SER A CA 1
ATOM 1678 C C . SER A 1 204 ? 12.428 15.785 -9.184 1.00 68.56 204 SER A C 1
ATOM 1680 O O . SER A 1 204 ? 11.335 15.218 -9.258 1.00 68.56 204 SER A O 1
ATOM 1682 N N . LEU A 1 205 ? 13.241 15.890 -10.243 1.00 67.69 205 LEU A N 1
ATOM 1683 C CA . LEU A 1 205 ? 12.960 15.259 -11.542 1.00 67.69 205 LEU A CA 1
ATOM 1684 C C . LEU A 1 205 ? 12.783 13.737 -11.418 1.00 67.69 205 LEU A C 1
ATOM 1686 O O . LEU A 1 205 ? 12.010 13.145 -12.169 1.00 67.69 205 LEU A O 1
ATOM 1690 N N . LEU A 1 206 ? 13.473 13.117 -10.455 1.00 61.38 206 LEU A N 1
ATOM 1691 C CA . LEU A 1 206 ? 13.391 11.686 -10.180 1.00 61.38 206 LEU A CA 1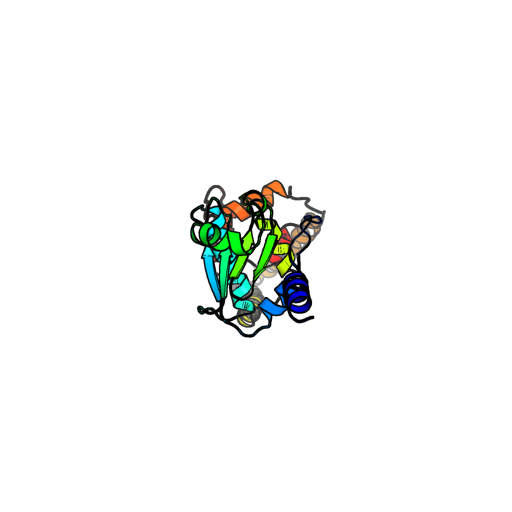
ATOM 1692 C C . LEU A 1 206 ? 12.042 11.314 -9.544 1.00 61.38 206 LEU A C 1
ATOM 1694 O O . LEU A 1 206 ? 11.392 10.379 -10.004 1.00 61.38 206 LEU A O 1
ATOM 1698 N N . SER A 1 207 ? 11.573 12.088 -8.559 1.00 65.00 207 SER A N 1
ATOM 1699 C CA . SER A 1 207 ? 10.248 11.916 -7.943 1.00 65.00 207 SER A CA 1
ATOM 1700 C C . SER A 1 207 ? 9.121 12.127 -8.955 1.00 65.00 207 SER A C 1
ATOM 1702 O O . SER A 1 207 ? 8.164 11.360 -8.971 1.00 65.00 207 SER A O 1
ATOM 1704 N N . PHE A 1 208 ? 9.265 13.093 -9.869 1.00 70.25 208 PHE A N 1
ATOM 1705 C CA . PHE A 1 208 ? 8.307 13.304 -10.959 1.00 70.25 208 PHE A CA 1
ATOM 1706 C C . PHE A 1 208 ? 8.262 12.127 -11.946 1.00 70.25 208 PHE A C 1
ATOM 1708 O O . PHE A 1 208 ? 7.178 11.688 -12.340 1.00 70.25 208 PHE A O 1
ATOM 1715 N N . ALA A 1 209 ? 9.426 11.602 -12.338 1.00 66.00 209 ALA A N 1
ATOM 1716 C CA . ALA A 1 209 ? 9.510 10.445 -13.225 1.00 66.00 209 ALA A CA 1
ATOM 1717 C C . ALA A 1 209 ? 8.888 9.197 -12.578 1.00 66.00 209 ALA A C 1
ATOM 1719 O O . ALA A 1 209 ? 8.106 8.503 -13.225 1.00 66.00 209 ALA A O 1
ATOM 1720 N N . LEU A 1 210 ? 9.172 8.955 -11.294 1.00 66.88 210 LEU A N 1
ATOM 1721 C CA . LEU A 1 210 ? 8.593 7.851 -10.526 1.00 66.88 210 LEU A CA 1
ATOM 1722 C C . LEU A 1 210 ? 7.086 8.018 -10.308 1.00 66.88 210 LEU A C 1
ATOM 1724 O O . LEU A 1 210 ? 6.346 7.068 -10.516 1.00 66.88 210 LEU A O 1
ATOM 1728 N N . SER A 1 211 ? 6.608 9.219 -9.979 1.00 69.44 211 SER A N 1
ATOM 1729 C CA . SER A 1 211 ? 5.173 9.513 -9.856 1.00 69.44 211 SER A CA 1
ATOM 1730 C C . SER A 1 211 ? 4.428 9.243 -11.171 1.00 69.44 211 SER A C 1
ATOM 1732 O O . SER A 1 211 ? 3.396 8.572 -11.193 1.00 69.44 211 SER A O 1
ATOM 1734 N N . SER A 1 212 ? 5.005 9.678 -12.296 1.00 71.25 212 SER A N 1
ATOM 1735 C CA . SER A 1 212 ? 4.456 9.419 -13.635 1.00 71.25 212 SER A CA 1
ATOM 1736 C C . SER A 1 212 ? 4.461 7.928 -13.979 1.00 71.25 212 SER A C 1
ATOM 1738 O O . SER A 1 212 ? 3.519 7.430 -14.594 1.00 71.25 212 SER A O 1
ATOM 1740 N N . TYR A 1 213 ? 5.510 7.211 -13.570 1.00 65.62 213 TYR A N 1
ATOM 1741 C CA . TYR A 1 213 ? 5.592 5.763 -13.708 1.00 65.62 213 TYR A CA 1
ATOM 1742 C C . TYR A 1 213 ? 4.518 5.064 -12.869 1.00 65.62 213 TYR A C 1
ATOM 1744 O O . TYR A 1 213 ? 3.811 4.222 -13.413 1.00 65.62 213 TYR A O 1
ATOM 1752 N N . PHE A 1 214 ? 4.318 5.464 -11.608 1.00 67.38 214 PHE A N 1
ATOM 1753 C CA . PHE A 1 214 ? 3.319 4.859 -10.723 1.00 67.38 214 PHE A CA 1
ATOM 1754 C C . PHE A 1 214 ? 1.880 5.072 -11.202 1.00 67.38 214 PHE A C 1
ATOM 1756 O O . PHE A 1 214 ? 1.023 4.218 -10.994 1.00 67.38 214 PHE A O 1
ATOM 1763 N N . HIS A 1 215 ? 1.603 6.175 -11.899 1.00 67.19 215 HIS A N 1
ATOM 1764 C CA . HIS A 1 215 ? 0.302 6.382 -12.537 1.00 67.19 215 HIS A CA 1
ATOM 1765 C C . HIS A 1 215 ? 0.019 5.431 -13.705 1.00 67.19 215 HIS A C 1
ATOM 1767 O O . HIS A 1 215 ? -1.144 5.193 -14.028 1.00 67.19 215 HIS A O 1
ATOM 1773 N N . LEU A 1 216 ? 1.060 4.914 -14.357 1.00 60.50 216 LEU A N 1
ATOM 1774 C CA . LEU A 1 216 ? 0.940 4.006 -15.499 1.00 60.50 216 LEU A CA 1
ATOM 1775 C C . LEU A 1 216 ? 1.118 2.536 -15.098 1.00 60.50 216 LEU A C 1
ATOM 1777 O O . LEU A 1 216 ? 0.536 1.657 -15.730 1.00 60.50 216 LEU A O 1
ATOM 1781 N N . TYR A 1 217 ? 1.910 2.278 -14.059 1.00 55.59 217 TYR A N 1
ATOM 1782 C CA . TYR A 1 217 ? 2.274 0.956 -13.566 1.00 55.59 217 TYR A CA 1
ATOM 1783 C C . TYR A 1 217 ? 2.220 0.951 -12.044 1.00 55.59 217 TYR A C 1
ATOM 1785 O O . TYR A 1 217 ? 2.880 1.765 -11.409 1.00 55.59 217 TYR A O 1
ATOM 1793 N N . SER A 1 218 ? 1.488 0.016 -11.442 1.00 53.28 218 SER A N 1
ATOM 1794 C CA . SER A 1 218 ? 1.431 -0.092 -9.984 1.00 53.28 218 SER A CA 1
ATOM 1795 C C . SER A 1 218 ? 2.853 -0.242 -9.407 1.00 53.28 218 SER A C 1
ATOM 1797 O O . SER A 1 218 ? 3.641 -1.013 -9.961 1.00 53.28 218 SER A O 1
ATOM 1799 N N . PRO A 1 219 ? 3.208 0.446 -8.306 1.00 60.31 219 PRO A N 1
ATOM 1800 C CA . PRO A 1 219 ? 4.537 0.341 -7.698 1.00 60.31 219 PRO A CA 1
ATOM 1801 C C . PRO A 1 219 ? 4.900 -1.128 -7.387 1.00 60.31 219 PRO A C 1
ATOM 1803 O O . PRO A 1 219 ? 4.272 -1.788 -6.546 1.00 60.31 219 PRO A O 1
ATOM 1806 N N . THR A 1 220 ? 5.890 -1.676 -8.103 1.00 53.12 220 THR A N 1
ATOM 1807 C CA . THR A 1 220 ? 6.350 -3.070 -7.960 1.00 53.12 220 THR A CA 1
ATOM 1808 C C . THR A 1 220 ? 7.444 -3.209 -6.904 1.00 53.12 220 THR A C 1
ATOM 1810 O O . THR A 1 220 ? 8.039 -2.221 -6.480 1.00 53.12 220 THR A O 1
ATOM 1813 N N . GLU A 1 221 ? 7.713 -4.445 -6.472 1.00 48.12 221 GLU A N 1
ATOM 1814 C CA . GLU A 1 221 ? 8.842 -4.733 -5.575 1.00 48.12 221 GLU A CA 1
ATOM 1815 C C . GLU A 1 221 ? 10.190 -4.442 -6.250 1.00 48.12 221 GLU A C 1
ATOM 1817 O O . GLU A 1 221 ? 11.145 -4.111 -5.561 1.00 48.12 221 GLU A O 1
ATOM 1822 N N . GLU A 1 222 ? 10.293 -4.458 -7.589 1.00 41.09 222 GLU A N 1
ATOM 1823 C CA . GLU A 1 222 ? 11.548 -4.083 -8.260 1.00 41.09 222 GLU A CA 1
ATOM 1824 C C . GLU A 1 222 ? 11.869 -2.589 -8.154 1.00 41.09 222 GLU A C 1
ATOM 1826 O O . GLU A 1 222 ? 13.040 -2.225 -8.067 1.00 41.09 222 GLU A O 1
ATOM 1831 N N . ALA A 1 223 ? 10.852 -1.720 -8.099 1.00 44.38 223 ALA A N 1
ATOM 1832 C CA . ALA A 1 223 ? 11.055 -0.300 -7.798 1.00 44.38 223 ALA A CA 1
ATOM 1833 C C . ALA A 1 223 ? 11.626 -0.091 -6.380 1.00 44.38 223 ALA A C 1
ATOM 1835 O O . ALA A 1 223 ? 12.266 0.927 -6.122 1.00 44.38 223 ALA A O 1
ATOM 1836 N N . LEU A 1 224 ? 11.432 -1.079 -5.497 1.00 42.69 224 LEU A N 1
ATOM 1837 C CA . LEU A 1 224 ? 12.016 -1.174 -4.161 1.00 42.69 224 LEU A CA 1
ATOM 1838 C C . LEU A 1 224 ? 13.330 -1.979 -4.122 1.00 42.69 224 LEU A C 1
ATOM 1840 O O . LEU A 1 224 ? 14.158 -1.724 -3.263 1.00 42.69 224 LEU A O 1
ATOM 1844 N N . LEU A 1 225 ? 13.604 -2.891 -5.060 1.00 37.03 225 LEU A N 1
ATOM 1845 C CA . LEU A 1 225 ? 14.901 -3.587 -5.165 1.00 37.03 225 LEU A CA 1
ATOM 1846 C C . LEU A 1 225 ? 16.012 -2.716 -5.752 1.00 37.03 225 LEU A C 1
ATOM 1848 O O . LEU A 1 225 ? 17.175 -2.955 -5.456 1.00 37.03 225 LEU A O 1
ATOM 1852 N N . VAL A 1 226 ? 15.686 -1.666 -6.513 1.00 38.19 226 VAL A N 1
ATOM 1853 C CA . VAL A 1 226 ? 16.658 -0.595 -6.829 1.00 38.19 226 VAL A CA 1
ATOM 1854 C C . VAL A 1 226 ? 17.130 0.124 -5.546 1.00 38.19 226 VAL A C 1
ATOM 1856 O O . VAL A 1 226 ? 18.105 0.870 -5.579 1.00 38.19 226 VAL A O 1
ATOM 1859 N N . LEU A 1 227 ? 16.461 -0.119 -4.410 1.00 36.19 227 LEU A N 1
ATOM 1860 C CA . LEU A 1 227 ? 16.745 0.459 -3.098 1.00 36.19 227 LEU A CA 1
ATOM 1861 C C . LEU A 1 227 ? 17.556 -0.454 -2.170 1.00 36.19 227 LEU A C 1
ATOM 1863 O O . LEU A 1 227 ? 17.757 -0.059 -1.020 1.00 36.19 227 LEU A O 1
ATOM 1867 N N . HIS A 1 228 ? 18.004 -1.633 -2.627 1.00 30.39 228 HIS A N 1
ATOM 1868 C CA . HIS A 1 228 ? 18.811 -2.541 -1.809 1.00 30.39 228 HIS A CA 1
ATOM 1869 C C . HIS A 1 228 ? 20.246 -2.723 -2.299 1.00 30.39 228 HIS A C 1
ATOM 1871 O O . HIS A 1 228 ? 20.444 -2.994 -3.504 1.00 30.39 228 HIS A O 1
#

Radius of gyration: 23.59 Å; chains: 1; bounding box: 57×44×82 Å